Protein AF-A0A831PHI8-F1 (afdb_monomer_lite)

pLDDT: mean 76.81, std 23.66, range [29.39, 97.56]

Foldseek 3Di:
DDDDDDDDDDDDDDDDDDDPPPDPDDDDDDDDDDDDPPDPPPPPPDDDDDDDDVVVVVVVVVVVVVVVVVVLVPPDPVVVVVVVVVVVVVVVVVVVVVVVVVVVVVVVVVVVLVVVLVVLVVVLVVLVVVLVVLVVVLVVLVVVLVVLVVCLVPDPDPVVSVVSVVVSVVSVVVNVVSVVVNVVSVVVNVVSVVVNVVSD

Sequence (200 aa):
MDTTDNQSDNSLSSEQKEVQLDKISNDSSSNPSTDNSNLAKAAMARQKGATTDDKNLTEKSDLTERLKQAQLAMQGPERFALSEQRALESKIKDKENKIKQRLSEITKLKESLEINWVALDNKRTALKKILSPILKEEEEIELEEDRLEGEERITPLPEERKRIEKQRWKIQDKRRVIEQKKWSLEERMANLENLINENT

Secondary structure (DSSP, 8-state):
---------------------------------------SSSSSS--S---SHHHHHHHHHHHHHHHHHHHHHHS-HHHHHHHHHHHHHHHHHHHHHHHHHHHHHHHHHHHHHHHHHHHHHHHHHHHHHHHHHHHHHHHHHHHHHHHHHHHHHH---HHHHHHHHHHHHHHHHHHHHHHHHHHHHHHHHHHHHHHHHHT-

Structure (mmCIF, N/CA/C/O backbone):
data_AF-A0A831PHI8-F1
#
_entry.id   AF-A0A831PHI8-F1
#
loop_
_atom_site.group_PDB
_atom_site.id
_atom_site.type_symbol
_atom_site.label_atom_id
_atom_site.label_alt_id
_atom_site.label_comp_id
_atom_site.label_asym_id
_atom_site.label_entity_id
_atom_site.label_seq_id
_atom_site.pdbx_PDB_ins_code
_atom_site.Cartn_x
_atom_site.Cartn_y
_atom_site.Cartn_z
_atom_site.occupancy
_atom_site.B_iso_or_equiv
_atom_site.auth_seq_id
_atom_site.auth_comp_id
_atom_site.auth_asym_id
_atom_site.auth_atom_id
_atom_site.pdbx_PDB_model_num
ATOM 1 N N . MET A 1 1 ? -55.608 11.506 5.241 1.00 40.38 1 MET A N 1
ATOM 2 C CA . MET A 1 1 ? -55.123 11.967 3.929 1.00 40.38 1 MET A CA 1
ATOM 3 C C . MET A 1 1 ? -53.630 12.178 4.100 1.00 40.38 1 MET A C 1
ATOM 5 O O . MET A 1 1 ? -53.272 13.064 4.857 1.00 40.38 1 MET A O 1
ATOM 9 N N . ASP A 1 2 ? -52.713 11.344 3.632 1.00 45.03 2 ASP A N 1
ATOM 10 C CA . ASP A 1 2 ? -52.797 10.204 2.725 1.00 45.03 2 ASP A CA 1
ATOM 11 C C . ASP A 1 2 ? -51.756 9.145 3.105 1.00 45.03 2 ASP A C 1
ATOM 13 O O . ASP A 1 2 ? -50.703 9.434 3.671 1.00 45.03 2 ASP A O 1
ATOM 17 N N . THR A 1 3 ? -52.134 7.912 2.803 1.00 42.94 3 THR A N 1
ATOM 18 C CA . THR A 1 3 ? -51.416 6.639 2.865 1.00 42.94 3 THR A CA 1
ATOM 19 C C . THR A 1 3 ? -50.616 6.386 1.587 1.00 42.94 3 THR A C 1
ATOM 21 O O . THR A 1 3 ? -51.189 6.534 0.515 1.00 42.94 3 THR A O 1
ATOM 24 N N . THR A 1 4 ? -49.381 5.889 1.720 1.00 52.47 4 THR A N 1
ATOM 25 C CA . THR A 1 4 ? -48.778 4.760 0.964 1.00 52.47 4 THR A CA 1
ATOM 26 C C . THR A 1 4 ? -47.530 4.340 1.757 1.00 52.47 4 THR A C 1
ATOM 28 O O . THR A 1 4 ? -46.622 5.150 1.922 1.00 52.47 4 THR A O 1
ATOM 31 N N . ASP A 1 5 ? -47.521 3.232 2.499 1.00 40.88 5 ASP A N 1
ATOM 32 C CA . ASP A 1 5 ? -47.325 1.845 2.037 1.00 40.88 5 ASP A CA 1
ATOM 33 C C . ASP A 1 5 ? -46.204 1.678 1.003 1.00 40.88 5 ASP A C 1
ATOM 35 O O . ASP A 1 5 ? -46.391 1.964 -0.176 1.00 40.88 5 ASP A O 1
ATOM 39 N N . ASN A 1 6 ? -45.062 1.136 1.445 1.00 45.59 6 ASN A N 1
ATOM 40 C CA . ASN A 1 6 ? -44.601 -0.137 0.891 1.00 45.59 6 ASN A CA 1
ATOM 41 C C . ASN A 1 6 ? -43.719 -0.895 1.905 1.00 45.59 6 ASN A C 1
ATOM 43 O O . ASN A 1 6 ? -42.557 -0.567 2.144 1.00 45.59 6 ASN A O 1
ATOM 47 N N . GLN A 1 7 ? -44.346 -1.898 2.515 1.00 41.12 7 GLN A N 1
ATOM 48 C CA . GLN A 1 7 ? -43.767 -3.156 2.995 1.00 41.12 7 GLN A CA 1
ATOM 49 C C . GLN A 1 7 ? -42.979 -3.843 1.856 1.00 41.12 7 GLN A C 1
ATOM 51 O O . GLN A 1 7 ? -43.174 -3.515 0.693 1.00 41.12 7 GLN A O 1
ATOM 56 N N . SER A 1 8 ? -42.123 -4.837 2.025 1.00 39.16 8 SER A N 1
ATOM 57 C CA . SER A 1 8 ? -41.438 -5.499 3.128 1.00 39.16 8 SER A CA 1
ATOM 58 C C . SER A 1 8 ? -40.550 -6.559 2.450 1.00 39.16 8 SER A C 1
ATOM 60 O O . SER A 1 8 ? -40.736 -6.876 1.276 1.00 39.16 8 SER A O 1
ATOM 62 N N . ASP A 1 9 ? -39.642 -7.128 3.238 1.00 36.44 9 ASP A N 1
ATOM 63 C CA . ASP A 1 9 ? -39.162 -8.507 3.118 1.00 36.44 9 ASP A CA 1
ATOM 64 C C . ASP A 1 9 ? -38.217 -8.880 1.967 1.00 36.44 9 ASP A C 1
ATOM 66 O O . ASP A 1 9 ? -38.301 -8.402 0.847 1.00 36.44 9 ASP A O 1
ATOM 70 N N . ASN A 1 10 ? -37.317 -9.844 2.108 1.00 33.53 10 ASN A N 1
ATOM 71 C CA . ASN A 1 10 ? -36.643 -10.528 3.214 1.00 33.53 10 ASN A CA 1
ATOM 72 C C . ASN A 1 10 ? -35.790 -11.599 2.500 1.00 33.53 10 ASN A C 1
ATOM 74 O O . ASN A 1 10 ? -36.149 -12.051 1.412 1.00 33.53 10 ASN A O 1
ATOM 78 N N . SER A 1 11 ? -34.779 -12.111 3.193 1.00 37.94 11 SER A N 1
ATOM 79 C CA . SER A 1 11 ? -34.068 -13.374 2.927 1.00 37.94 11 SER A CA 1
ATOM 80 C C . SER A 1 11 ? -32.898 -13.264 1.940 1.00 37.94 11 SER A C 1
ATOM 82 O O . SER A 1 11 ? -33.071 -13.027 0.752 1.00 37.94 11 SER A O 1
ATOM 84 N N . LEU A 1 12 ? -31.645 -13.278 2.410 1.00 36.59 12 LEU A N 1
ATOM 85 C CA . LEU A 1 12 ? -30.894 -14.460 2.882 1.00 36.59 12 LEU A CA 1
ATOM 86 C C . LEU A 1 12 ? -30.935 -15.620 1.883 1.00 36.59 12 LEU A C 1
ATOM 88 O O . LEU A 1 12 ? -31.913 -16.352 1.832 1.00 36.59 12 LEU A O 1
ATOM 92 N N . SER A 1 13 ? -29.829 -15.829 1.174 1.00 34.47 13 SER A N 1
ATOM 93 C CA . SER A 1 13 ? -29.087 -17.098 1.180 1.00 34.47 13 SER A CA 1
ATOM 94 C C . SER A 1 13 ? -27.867 -16.919 0.274 1.00 34.47 13 SER A C 1
ATOM 96 O O . SER A 1 13 ? -28.001 -16.530 -0.880 1.00 34.47 13 SER A O 1
ATOM 98 N N . SER A 1 14 ? -26.658 -16.919 0.834 1.00 39.16 14 SER A N 1
ATOM 99 C CA . SER A 1 14 ? -25.743 -18.071 0.767 1.00 39.16 14 SER A CA 1
ATOM 100 C C . SER A 1 14 ? -25.665 -18.678 -0.625 1.00 39.16 14 SER A C 1
ATOM 102 O O . SER A 1 14 ? -26.569 -19.403 -1.009 1.00 39.16 14 SER A O 1
ATOM 104 N N . GLU A 1 15 ? -24.555 -18.426 -1.316 1.00 35.84 15 GLU A N 1
ATOM 105 C CA . GLU A 1 15 ? -23.787 -19.465 -2.008 1.00 35.84 15 GLU A CA 1
ATOM 106 C C . GLU A 1 15 ? -22.527 -18.846 -2.620 1.00 35.84 15 GLU A C 1
ATOM 108 O O . GLU A 1 15 ? -22.557 -18.067 -3.569 1.00 35.84 15 GLU A O 1
ATOM 113 N N . GLN A 1 16 ? -21.408 -19.149 -1.962 1.00 41.00 16 GLN A N 1
ATOM 114 C CA . GLN A 1 16 ? -20.192 -19.647 -2.599 1.00 41.00 16 GLN A CA 1
ATOM 115 C C . GLN A 1 16 ? -19.994 -19.205 -4.057 1.00 41.00 16 GLN A C 1
ATOM 117 O O . GLN A 1 16 ? -20.431 -19.866 -4.995 1.00 41.00 16 GLN A O 1
ATOM 122 N N . LYS A 1 17 ? -19.227 -18.133 -4.256 1.00 37.34 17 LYS A N 1
ATOM 123 C CA . LYS A 1 17 ? -18.413 -18.018 -5.466 1.00 37.34 17 LYS A CA 1
ATOM 124 C C . LYS A 1 17 ? -16.959 -18.024 -5.054 1.00 37.34 17 LYS A C 1
ATOM 126 O O . LYS A 1 17 ? -16.418 -17.037 -4.564 1.00 37.34 17 LYS A O 1
ATOM 131 N N . GLU A 1 18 ? -16.408 -19.222 -5.175 1.00 35.59 18 GLU A N 1
ATOM 132 C CA . GLU A 1 18 ? -14.999 -19.536 -5.075 1.00 35.59 18 GLU A CA 1
ATOM 133 C C . GLU A 1 18 ? -14.154 -18.505 -5.823 1.00 35.59 18 GLU A C 1
ATOM 135 O O . GLU A 1 18 ? -14.436 -18.115 -6.958 1.00 35.59 18 GLU A O 1
ATOM 140 N N . VAL A 1 19 ? -13.082 -18.100 -5.154 1.00 38.12 19 VAL A N 1
ATOM 141 C CA . VAL A 1 19 ? -11.927 -17.452 -5.755 1.00 38.12 19 VAL A CA 1
ATOM 142 C C . VAL A 1 19 ? -11.294 -18.469 -6.706 1.00 38.12 19 VAL A C 1
ATOM 144 O O . VAL A 1 19 ? -10.512 -19.318 -6.282 1.00 38.12 19 VAL A O 1
ATOM 147 N N . GLN A 1 20 ? -11.638 -18.411 -7.993 1.00 33.56 20 GLN A N 1
ATOM 148 C CA . GLN A 1 20 ? -10.836 -19.062 -9.024 1.00 33.56 20 GLN A CA 1
ATOM 149 C C . GLN A 1 20 ? -9.597 -18.203 -9.279 1.00 33.56 20 GLN A C 1
ATOM 151 O O . GLN A 1 20 ? -9.616 -17.197 -9.983 1.00 33.56 20 GLN A O 1
ATOM 156 N N . LEU A 1 21 ? -8.516 -18.608 -8.613 1.00 35.66 21 LEU A N 1
ATOM 157 C CA . LEU A 1 21 ? -7.141 -18.326 -8.999 1.00 35.66 21 LEU A CA 1
ATOM 158 C C . LEU A 1 21 ? -6.899 -18.941 -10.380 1.00 35.66 21 LEU A C 1
ATOM 160 O O . LEU A 1 21 ? -6.515 -20.109 -10.487 1.00 35.66 21 LEU A O 1
ATOM 164 N N . ASP A 1 22 ? -7.100 -18.156 -11.433 1.00 33.34 22 ASP A N 1
ATOM 165 C CA . ASP A 1 22 ? -6.625 -18.542 -12.753 1.00 33.34 22 ASP A CA 1
ATOM 166 C C . ASP A 1 22 ? -5.104 -18.396 -12.800 1.00 33.34 22 ASP A C 1
ATOM 168 O O . ASP A 1 22 ? -4.518 -17.313 -12.859 1.00 33.34 22 ASP A O 1
ATOM 172 N N . LYS A 1 23 ? -4.468 -19.566 -12.734 1.00 38.47 23 LYS A N 1
ATOM 173 C CA . LYS A 1 23 ? -3.084 -19.821 -13.106 1.00 38.47 23 LYS A CA 1
ATOM 174 C C . LYS A 1 23 ? -2.825 -19.207 -14.483 1.00 38.47 23 LYS A C 1
ATOM 176 O O . LYS A 1 23 ? -3.329 -19.711 -15.484 1.00 38.47 23 LYS A O 1
ATOM 181 N N . ILE A 1 24 ? -1.960 -18.198 -14.557 1.00 36.09 24 ILE A N 1
ATOM 182 C CA . ILE A 1 24 ? -1.286 -17.855 -15.813 1.00 36.09 24 ILE A CA 1
ATOM 183 C C . ILE A 1 24 ? -0.246 -18.956 -16.048 1.00 36.09 24 ILE A C 1
ATOM 185 O O . ILE A 1 24 ? 0.917 -18.855 -15.660 1.00 36.09 24 ILE A O 1
ATOM 189 N N . SER A 1 25 ? -0.716 -20.071 -16.605 1.00 32.22 25 SER A N 1
ATOM 190 C CA . SER A 1 25 ? 0.137 -21.083 -17.205 1.00 32.22 25 SER A CA 1
ATOM 191 C C . SER A 1 25 ? 0.578 -20.547 -18.557 1.00 32.22 25 SER A C 1
ATOM 193 O O . SER A 1 25 ? -0.252 -20.235 -19.410 1.00 32.22 25 SER A O 1
ATOM 195 N N . ASN A 1 26 ? 1.894 -20.472 -18.749 1.00 40.56 26 ASN A N 1
ATOM 196 C CA . ASN A 1 26 ? 2.481 -20.636 -20.067 1.00 40.56 26 ASN A CA 1
ATOM 197 C C . ASN A 1 26 ? 1.858 -21.885 -20.688 1.00 40.56 26 ASN A C 1
ATOM 199 O O . ASN A 1 26 ? 2.067 -22.982 -20.170 1.00 40.56 26 ASN A O 1
ATOM 203 N N . ASP A 1 27 ? 1.132 -21.725 -21.787 1.00 29.39 27 ASP A N 1
ATOM 204 C CA . ASP A 1 27 ? 1.233 -22.714 -22.837 1.00 29.39 27 ASP A CA 1
ATOM 205 C C . ASP A 1 27 ? 0.985 -22.122 -24.214 1.00 29.39 27 ASP A C 1
ATOM 207 O O . ASP A 1 27 ? 0.146 -21.250 -24.446 1.00 29.39 27 ASP A O 1
ATOM 211 N N . SER A 1 28 ? 1.802 -22.626 -25.119 1.00 39.31 28 SER A N 1
ATOM 212 C CA . SER A 1 28 ? 1.789 -22.328 -26.533 1.00 39.31 28 SER A CA 1
ATOM 213 C C . SER A 1 28 ? 0.575 -22.989 -27.183 1.00 39.31 28 SER A C 1
ATOM 215 O O . SER A 1 28 ? 0.325 -24.170 -26.976 1.00 39.31 28 SER A O 1
ATOM 217 N N . SER A 1 29 ? -0.132 -22.268 -28.048 1.00 31.72 29 SER A N 1
ATOM 218 C CA . SER A 1 29 ? -0.775 -22.828 -29.249 1.00 31.72 29 SER A CA 1
ATOM 219 C C . SER A 1 29 ? -1.085 -21.643 -30.181 1.00 31.72 29 SER A C 1
ATOM 221 O O . SER A 1 29 ? -1.647 -20.654 -29.734 1.00 31.72 29 SER A O 1
ATOM 223 N N . SER A 1 30 ? -0.623 -21.502 -31.428 1.00 35.12 30 SER A N 1
ATOM 224 C CA . SER A 1 30 ? -0.570 -22.402 -32.587 1.00 35.12 30 SER A CA 1
ATOM 225 C C . SER A 1 30 ? -1.862 -23.174 -32.828 1.00 35.12 30 SER A C 1
ATOM 227 O O . SER A 1 30 ? -2.002 -24.271 -32.296 1.00 35.12 30 SER A O 1
ATOM 229 N N . ASN A 1 31 ? -2.754 -22.626 -33.671 1.00 39.84 31 ASN A N 1
ATOM 230 C CA . ASN A 1 31 ? -3.332 -23.289 -34.860 1.00 39.84 31 ASN A CA 1
ATOM 231 C C . ASN A 1 31 ? -4.354 -22.375 -35.598 1.00 39.84 31 ASN A C 1
ATOM 233 O O . ASN A 1 31 ? -4.804 -21.415 -34.979 1.00 39.84 31 ASN A O 1
ATOM 237 N N . PRO A 1 32 ? -4.720 -22.607 -36.886 1.00 40.03 32 PRO A N 1
ATOM 238 C CA . PRO A 1 32 ? -4.872 -23.927 -37.495 1.00 40.03 32 PRO A CA 1
ATOM 239 C C . PRO A 1 32 ? -4.177 -24.159 -38.842 1.00 40.03 32 PRO A C 1
ATOM 241 O O . PRO A 1 32 ? -4.408 -23.486 -39.845 1.00 40.03 32 PRO A O 1
ATOM 244 N N . SER A 1 33 ? -3.412 -25.252 -38.842 1.00 35.25 33 SER A N 1
ATOM 245 C CA . SER A 1 33 ? -3.388 -26.268 -39.896 1.00 35.25 33 SER A CA 1
ATOM 246 C C . SER A 1 33 ? -4.704 -26.336 -40.680 1.00 35.25 33 SER A C 1
ATOM 248 O O . SER A 1 33 ? -5.721 -26.794 -40.160 1.00 35.25 33 SER A O 1
ATOM 250 N N . THR A 1 34 ? -4.648 -25.944 -41.949 1.00 39.66 34 THR A N 1
ATOM 251 C CA . THR A 1 34 ? -5.572 -26.419 -42.980 1.00 39.66 34 THR A CA 1
ATOM 252 C C . THR A 1 34 ? -4.873 -27.492 -43.801 1.00 39.66 34 THR A C 1
ATOM 254 O O . THR A 1 34 ? -3.695 -27.381 -44.142 1.00 39.66 34 THR A O 1
ATOM 257 N N . ASP A 1 35 ? -5.638 -28.547 -44.039 1.00 39.38 35 ASP A N 1
ATOM 258 C CA . ASP A 1 35 ? -5.319 -29.788 -44.721 1.00 39.38 35 ASP A CA 1
ATOM 259 C C . ASP A 1 35 ? -4.355 -29.676 -45.903 1.00 39.38 35 ASP A C 1
ATOM 261 O O . ASP A 1 35 ? -4.585 -28.946 -46.862 1.00 39.38 35 ASP A O 1
ATOM 265 N N . ASN A 1 36 ? -3.341 -30.540 -45.899 1.00 39.50 36 ASN A N 1
ATOM 266 C CA . ASN A 1 36 ? -2.713 -31.005 -47.131 1.00 39.50 36 ASN A CA 1
ATOM 267 C C . ASN A 1 36 ? -2.455 -32.514 -47.061 1.00 39.50 36 ASN A C 1
ATOM 269 O O . ASN A 1 36 ? -1.342 -33.013 -47.203 1.00 39.50 36 ASN A O 1
ATOM 273 N N . SER A 1 37 ? -3.539 -33.263 -46.878 1.00 47.81 37 SER A N 1
ATOM 274 C CA . SER A 1 37 ? -3.615 -34.708 -47.101 1.00 47.81 37 SER A CA 1
ATOM 275 C C . SER A 1 37 ? -3.921 -35.040 -48.569 1.00 47.81 37 SER A C 1
ATOM 277 O O . SER A 1 37 ? -4.697 -35.939 -48.863 1.00 47.81 37 SER A O 1
ATOM 279 N N . ASN A 1 38 ? -3.295 -34.336 -49.518 1.00 50.66 38 ASN A N 1
ATOM 280 C CA . ASN A 1 38 ? -3.372 -34.659 -50.946 1.00 50.66 38 ASN A CA 1
ATOM 281 C C . ASN A 1 38 ? -2.076 -34.293 -51.679 1.00 50.66 38 ASN A C 1
ATOM 283 O O . ASN A 1 38 ? -2.076 -33.482 -52.595 1.00 50.66 38 ASN A O 1
ATOM 287 N N . LEU A 1 39 ? -0.949 -34.909 -51.309 1.00 40.75 39 LEU A N 1
ATOM 288 C CA . LEU A 1 39 ? 0.225 -34.928 -52.196 1.00 40.75 39 LEU A CA 1
ATOM 289 C C . LEU A 1 39 ? 1.093 -36.193 -52.074 1.00 40.75 39 LEU A C 1
ATOM 291 O O . LEU A 1 39 ? 2.256 -36.191 -52.455 1.00 40.75 39 LEU A O 1
ATOM 295 N N . ALA A 1 40 ? 0.529 -37.307 -51.596 1.00 40.16 40 ALA A N 1
ATOM 296 C CA . ALA A 1 40 ? 1.217 -38.606 -51.565 1.00 40.16 40 ALA A CA 1
ATOM 297 C C . ALA A 1 40 ? 0.858 -39.522 -52.755 1.00 40.16 40 ALA A C 1
ATOM 299 O O . ALA A 1 40 ? 1.260 -40.681 -52.794 1.00 40.16 40 ALA A O 1
ATOM 300 N N . LYS A 1 41 ? 0.125 -39.014 -53.759 1.00 46.66 41 LYS A N 1
ATOM 301 C CA . LYS A 1 41 ? -0.294 -39.784 -54.948 1.00 46.66 41 LYS A CA 1
ATOM 302 C C . LYS A 1 41 ? 0.124 -39.158 -56.285 1.00 46.66 41 LYS A C 1
ATOM 304 O O . LYS A 1 41 ? -0.520 -39.382 -57.301 1.00 46.66 41 LYS A O 1
ATOM 309 N N . ALA A 1 42 ? 1.223 -38.400 -56.282 1.00 39.97 42 ALA A N 1
ATOM 310 C CA . ALA A 1 42 ? 1.863 -37.865 -57.493 1.00 39.97 42 ALA A CA 1
ATOM 311 C C . ALA A 1 42 ? 3.396 -38.077 -57.530 1.00 39.97 42 ALA A C 1
ATOM 313 O O . ALA A 1 42 ? 4.074 -37.545 -58.403 1.00 39.97 42 ALA A O 1
ATOM 314 N N . ALA A 1 43 ? 3.956 -38.873 -56.610 1.00 41.00 43 ALA A N 1
ATOM 315 C CA . ALA A 1 43 ? 5.404 -39.097 -56.481 1.00 41.00 43 ALA A CA 1
ATOM 316 C C . ALA A 1 43 ? 5.925 -40.370 -57.188 1.00 41.00 43 ALA A C 1
ATOM 318 O O . ALA A 1 43 ? 7.064 -40.774 -56.979 1.00 41.00 43 ALA A O 1
ATOM 319 N N . MET A 1 44 ? 5.127 -40.988 -58.065 1.00 44.44 44 MET A N 1
ATOM 320 C CA . MET A 1 44 ? 5.566 -42.073 -58.959 1.00 44.44 44 MET A CA 1
ATOM 321 C C . MET A 1 44 ? 5.199 -41.776 -60.418 1.00 44.44 44 MET A C 1
ATOM 323 O O . MET A 1 44 ? 4.617 -42.602 -61.105 1.00 44.44 44 MET A O 1
ATOM 327 N N . ALA A 1 45 ? 5.506 -40.568 -60.895 1.00 47.66 45 ALA A N 1
ATOM 328 C CA . ALA A 1 45 ? 5.538 -40.249 -62.326 1.00 47.66 45 ALA A CA 1
ATOM 329 C C . ALA A 1 45 ? 6.238 -38.901 -62.561 1.00 47.66 45 ALA A C 1
ATOM 331 O O . ALA A 1 45 ? 5.589 -37.941 -62.956 1.00 47.66 45 ALA A O 1
ATOM 332 N N . ARG A 1 46 ? 7.544 -38.797 -62.269 1.00 44.09 46 ARG A N 1
ATOM 333 C CA . ARG A 1 46 ? 8.426 -37.719 -62.777 1.00 44.09 46 ARG A CA 1
ATOM 334 C C . ARG A 1 46 ? 9.894 -37.970 -62.415 1.00 44.09 46 ARG A C 1
ATOM 336 O O . ARG A 1 46 ? 10.562 -37.171 -61.775 1.00 44.09 46 ARG A O 1
ATOM 343 N N . GLN A 1 47 ? 10.421 -39.103 -62.871 1.00 52.25 47 GLN A N 1
ATOM 344 C CA . GLN A 1 47 ? 11.811 -39.123 -63.322 1.00 52.25 47 GLN A CA 1
ATOM 345 C C . GLN A 1 47 ? 11.815 -38.629 -64.772 1.00 52.25 47 GLN A C 1
ATOM 347 O O . GLN A 1 47 ? 11.029 -39.124 -65.577 1.00 52.25 47 GLN A O 1
ATOM 352 N N . LYS A 1 48 ? 12.740 -37.706 -65.072 1.00 48.38 48 LYS A N 1
ATOM 353 C CA . LYS A 1 48 ? 13.010 -37.007 -66.349 1.00 48.38 48 LYS A CA 1
ATOM 354 C C . LYS A 1 48 ? 12.301 -35.655 -66.497 1.00 48.38 48 LYS A C 1
ATOM 356 O O . LYS A 1 48 ? 11.107 -35.582 -66.756 1.00 48.38 48 LYS A O 1
ATOM 361 N N . GLY A 1 49 ? 13.093 -34.589 -66.353 1.00 40.28 49 GLY A N 1
ATOM 362 C CA . GLY A 1 49 ? 12.680 -33.204 -66.597 1.00 40.28 49 GLY A CA 1
ATOM 363 C C . GLY A 1 49 ? 13.303 -32.168 -65.658 1.00 40.28 49 GLY A C 1
ATOM 364 O O . GLY A 1 49 ? 12.660 -31.171 -65.362 1.00 40.28 49 GLY A O 1
ATOM 365 N N . ALA A 1 50 ? 14.509 -32.406 -65.138 1.00 52.69 50 ALA A N 1
ATOM 366 C CA . ALA A 1 50 ? 15.299 -31.340 -64.535 1.00 52.69 50 ALA A CA 1
ATOM 367 C C . ALA A 1 50 ? 16.028 -30.568 -65.645 1.00 52.69 50 ALA A C 1
ATOM 369 O O . ALA A 1 50 ? 16.404 -31.162 -66.651 1.00 52.69 50 ALA A O 1
ATOM 370 N N . THR A 1 51 ? 16.306 -29.293 -65.363 1.00 52.28 51 THR A N 1
ATOM 371 C CA . THR A 1 51 ? 17.285 -28.409 -66.019 1.00 52.28 51 THR A CA 1
ATOM 372 C C . THR A 1 51 ? 16.818 -27.637 -67.256 1.00 52.28 51 THR A C 1
ATOM 374 O O . THR A 1 51 ? 17.060 -28.095 -68.360 1.00 52.28 51 THR A O 1
ATOM 377 N N . THR A 1 52 ? 16.298 -26.418 -67.067 1.00 51.44 52 THR A N 1
ATOM 378 C CA . THR A 1 52 ? 16.664 -25.242 -67.900 1.00 51.44 52 THR A CA 1
ATOM 379 C C . THR A 1 52 ? 16.274 -23.908 -67.250 1.00 51.44 52 THR A C 1
ATOM 381 O O . THR A 1 52 ? 17.052 -22.964 -67.345 1.00 51.44 52 THR A O 1
ATOM 384 N N . ASP A 1 53 ? 15.154 -23.822 -66.524 1.00 51.75 53 ASP A N 1
ATOM 385 C CA . ASP A 1 53 ? 14.610 -22.503 -66.137 1.00 51.75 53 ASP A CA 1
ATOM 386 C C . ASP A 1 53 ? 15.136 -21.949 -64.795 1.00 51.75 53 ASP A C 1
ATOM 388 O O . ASP A 1 53 ? 15.451 -20.763 -64.713 1.00 51.75 53 ASP A O 1
ATOM 392 N N . ASP A 1 54 ? 15.383 -22.792 -63.784 1.00 50.72 54 ASP A N 1
ATOM 393 C CA . ASP A 1 54 ? 16.011 -22.367 -62.511 1.00 50.72 54 ASP A CA 1
ATOM 394 C C . ASP A 1 54 ? 17.489 -21.958 -62.664 1.00 50.72 54 ASP A C 1
ATOM 396 O O . ASP A 1 54 ? 18.003 -21.107 -61.933 1.00 50.72 54 ASP A O 1
ATOM 400 N N . LYS A 1 55 ? 18.186 -22.534 -63.654 1.00 52.19 55 LYS A N 1
ATOM 401 C CA . LYS A 1 55 ? 19.581 -22.182 -63.979 1.00 52.19 55 LYS A CA 1
ATOM 402 C C . LYS A 1 55 ? 19.687 -20.794 -64.619 1.00 52.19 55 LYS A C 1
ATOM 404 O O . LYS A 1 55 ? 20.666 -20.091 -64.419 1.00 52.19 55 LYS A O 1
ATOM 409 N N . ASN A 1 56 ? 18.653 -20.369 -65.344 1.00 53.06 56 ASN A N 1
ATOM 410 C CA . ASN A 1 56 ? 18.640 -19.097 -66.068 1.00 53.06 56 ASN A CA 1
ATOM 411 C C . ASN A 1 56 ? 18.411 -17.895 -65.127 1.00 53.06 56 ASN A C 1
ATOM 413 O O . ASN A 1 56 ? 18.982 -16.826 -65.330 1.00 53.06 56 ASN A O 1
ATOM 417 N N . LEU A 1 57 ? 17.611 -18.067 -64.067 1.00 53.69 57 LEU A N 1
ATOM 418 C CA . LEU A 1 57 ? 17.410 -17.047 -63.026 1.00 53.69 57 LEU A CA 1
ATOM 419 C C . LEU A 1 57 ? 18.648 -16.862 -62.137 1.00 53.69 57 LEU A C 1
ATOM 421 O O . LEU A 1 57 ? 19.002 -15.727 -61.822 1.00 53.69 57 LEU A O 1
ATOM 425 N N . THR A 1 58 ? 19.325 -17.956 -61.789 1.00 59.78 58 THR A N 1
ATOM 426 C CA . THR A 1 58 ? 20.546 -17.941 -60.967 1.00 59.78 58 THR A CA 1
ATOM 427 C C . THR A 1 58 ? 21.766 -17.413 -61.727 1.00 59.78 58 THR A C 1
ATOM 429 O O . THR A 1 58 ? 22.527 -16.616 -61.183 1.00 59.78 58 THR A O 1
ATOM 432 N N . GLU A 1 59 ? 21.925 -17.756 -63.008 1.00 61.19 59 GLU A N 1
ATOM 433 C CA . GLU A 1 59 ? 22.983 -17.181 -63.850 1.00 61.19 59 GLU A CA 1
ATOM 434 C C . GLU A 1 59 ? 22.772 -15.682 -64.095 1.00 61.19 59 GLU A C 1
ATOM 436 O O . GLU A 1 59 ? 23.735 -14.920 -64.065 1.00 61.19 59 GLU A O 1
ATOM 441 N N . LYS A 1 60 ? 21.524 -15.223 -64.273 1.00 62.81 60 LYS A N 1
ATOM 442 C CA . LYS A 1 60 ? 21.218 -13.790 -64.411 1.00 62.81 60 LYS A CA 1
ATOM 443 C C . LYS A 1 60 ? 21.502 -13.007 -63.132 1.00 62.81 60 LYS A C 1
ATOM 445 O O . LYS A 1 60 ? 22.074 -11.923 -63.230 1.00 62.81 60 LYS A O 1
ATOM 450 N N . SER A 1 61 ? 21.149 -13.530 -61.954 1.00 68.69 61 SER A N 1
ATOM 451 C CA . SER A 1 61 ? 21.475 -12.864 -60.686 1.00 68.69 61 SER A CA 1
ATOM 452 C C . SER A 1 61 ? 22.988 -12.776 -60.463 1.00 68.69 61 SER A C 1
ATOM 454 O O . SER A 1 61 ? 23.490 -11.706 -60.118 1.00 68.69 61 SER A O 1
ATOM 456 N N . ASP A 1 62 ? 23.727 -13.845 -60.769 1.00 75.31 62 ASP A N 1
ATOM 457 C CA . ASP A 1 62 ? 25.189 -13.895 -60.633 1.00 75.31 62 ASP A CA 1
ATOM 458 C C . ASP A 1 62 ? 25.885 -12.938 -61.630 1.00 75.31 62 ASP A C 1
ATOM 460 O O . ASP A 1 62 ? 26.804 -12.194 -61.280 1.00 75.31 62 ASP A O 1
ATOM 464 N N . LEU A 1 63 ? 25.380 -12.831 -62.867 1.00 76.38 63 LEU A N 1
ATOM 465 C CA . LEU A 1 63 ? 25.873 -11.857 -63.852 1.00 76.38 63 LEU A CA 1
ATOM 466 C C . LEU A 1 63 ? 25.604 -10.408 -63.424 1.00 76.38 63 LEU A C 1
ATOM 468 O O . LEU A 1 63 ? 26.454 -9.536 -63.625 1.00 76.38 63 LEU A O 1
ATOM 472 N N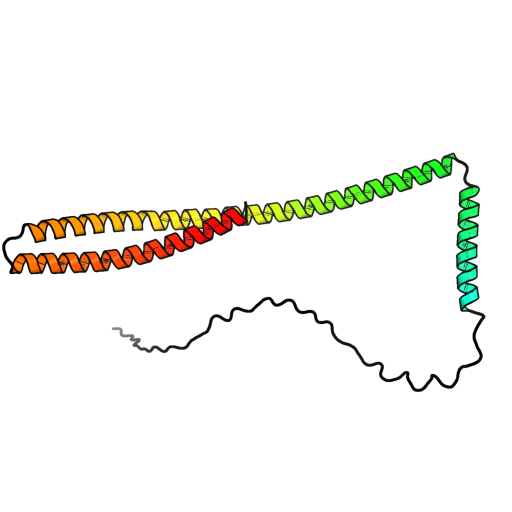 . THR A 1 64 ? 24.446 -10.139 -62.810 1.00 79.12 64 THR A N 1
ATOM 473 C CA . THR A 1 64 ? 24.132 -8.803 -62.284 1.00 79.12 64 THR A CA 1
ATOM 474 C C . THR A 1 64 ? 25.002 -8.424 -61.091 1.00 79.12 64 THR A C 1
ATOM 476 O O . THR A 1 64 ? 25.431 -7.274 -61.009 1.00 79.12 64 THR A O 1
ATOM 479 N N . GLU A 1 65 ? 25.334 -9.366 -60.205 1.00 78.81 65 GLU A N 1
ATOM 480 C CA . GLU A 1 65 ? 26.282 -9.132 -59.110 1.00 78.81 65 GLU A CA 1
ATOM 481 C C . GLU A 1 65 ? 27.697 -8.865 -59.628 1.00 78.81 65 GLU A C 1
ATOM 483 O O . GLU A 1 65 ? 28.326 -7.899 -59.193 1.00 78.81 65 GLU A O 1
ATOM 488 N N . ARG A 1 66 ? 28.168 -9.633 -60.620 1.00 78.94 66 ARG A N 1
ATOM 489 C CA . ARG A 1 66 ? 29.484 -9.427 -61.251 1.00 78.94 66 ARG A CA 1
ATOM 490 C C . ARG A 1 66 ? 29.592 -8.083 -61.972 1.00 78.94 66 ARG A C 1
ATOM 492 O O . ARG A 1 66 ? 30.601 -7.398 -61.825 1.00 78.94 66 ARG A O 1
ATOM 499 N N . LEU A 1 67 ? 28.553 -7.664 -62.700 1.00 79.06 67 LEU A N 1
ATOM 500 C CA . LEU A 1 67 ? 28.498 -6.334 -63.325 1.00 79.06 67 LEU A CA 1
ATOM 501 C C . LEU A 1 67 ? 28.532 -5.215 -62.278 1.00 79.06 67 LEU A C 1
ATOM 503 O O . LEU A 1 67 ? 29.248 -4.230 -62.450 1.00 79.06 67 LEU A O 1
ATOM 507 N N . LYS A 1 68 ? 27.810 -5.383 -61.165 1.00 78.75 68 LYS A N 1
ATOM 508 C CA . LYS A 1 68 ? 27.775 -4.412 -60.065 1.00 78.75 68 LYS A CA 1
ATOM 509 C C . LYS A 1 68 ? 29.128 -4.311 -59.356 1.00 78.75 68 LYS A C 1
ATOM 511 O O . LYS A 1 68 ? 29.566 -3.205 -59.055 1.00 78.75 68 LYS A O 1
ATOM 516 N N . GLN A 1 69 ? 29.813 -5.437 -59.148 1.00 77.12 69 GLN A N 1
ATOM 517 C CA . GLN A 1 69 ? 31.170 -5.488 -58.595 1.00 77.12 69 GLN A CA 1
ATOM 518 C C . GLN A 1 69 ? 32.204 -4.852 -59.537 1.00 77.12 69 GLN A C 1
ATOM 520 O O . GLN A 1 69 ? 33.016 -4.047 -59.087 1.00 77.12 69 GLN A O 1
ATOM 525 N N . ALA A 1 70 ? 32.142 -5.136 -60.843 1.00 77.25 70 ALA A N 1
ATOM 526 C CA . ALA A 1 70 ? 33.020 -4.520 -61.840 1.00 77.25 70 ALA A CA 1
ATOM 527 C C . ALA A 1 70 ? 32.809 -2.998 -61.935 1.00 77.25 70 ALA A C 1
ATOM 529 O O . ALA A 1 70 ? 33.769 -2.232 -61.988 1.00 77.25 70 ALA A O 1
ATOM 530 N N . GLN A 1 71 ? 31.555 -2.540 -61.876 1.00 74.25 71 GLN A N 1
ATOM 531 C CA . GLN A 1 71 ? 31.212 -1.117 -61.878 1.00 74.25 71 GLN A CA 1
ATOM 532 C C . GLN A 1 71 ? 31.658 -0.403 -60.590 1.00 74.25 71 GLN A C 1
ATOM 534 O O . GLN A 1 71 ? 32.044 0.765 -60.638 1.00 74.25 71 GLN A O 1
ATOM 539 N N . LEU A 1 72 ? 31.649 -1.105 -59.452 1.00 69.50 72 LEU A N 1
ATOM 540 C CA . LEU A 1 72 ? 32.184 -0.612 -58.182 1.00 69.50 72 LEU A CA 1
ATOM 541 C C . LEU A 1 72 ? 33.718 -0.502 -58.221 1.00 69.50 72 LEU A C 1
ATOM 543 O O . LEU A 1 72 ? 34.262 0.484 -57.739 1.00 69.50 72 LEU A O 1
ATOM 547 N N . ALA A 1 73 ? 34.401 -1.464 -58.851 1.00 70.31 73 ALA A N 1
ATOM 548 C CA . ALA A 1 73 ? 35.854 -1.452 -59.041 1.00 70.31 73 ALA A CA 1
ATOM 549 C C . ALA A 1 73 ? 36.334 -0.369 -60.033 1.00 70.31 73 ALA A C 1
ATOM 551 O O . ALA A 1 73 ? 37.475 0.076 -59.951 1.00 70.31 73 ALA A O 1
ATOM 552 N N . MET A 1 74 ? 35.468 0.077 -60.954 1.00 72.44 74 MET A N 1
ATOM 553 C CA . MET A 1 74 ? 35.742 1.187 -61.881 1.00 72.44 74 MET A CA 1
ATOM 554 C C . MET A 1 74 ? 35.501 2.579 -61.277 1.00 72.44 74 MET A C 1
ATOM 556 O O . MET A 1 74 ? 35.991 3.573 -61.816 1.00 72.44 74 MET A O 1
ATOM 560 N N . GLN A 1 75 ? 34.737 2.688 -60.186 1.00 68.44 75 GLN A N 1
ATOM 561 C CA . GLN A 1 75 ? 34.593 3.949 -59.464 1.00 68.44 75 GLN A CA 1
ATOM 562 C C . GLN A 1 75 ? 35.891 4.221 -58.698 1.00 68.44 75 GLN A C 1
ATOM 564 O O . GLN A 1 75 ? 36.239 3.492 -57.778 1.00 68.44 75 GLN A O 1
ATOM 569 N N . GLY A 1 76 ? 36.623 5.265 -59.093 1.00 79.19 76 GLY A N 1
ATOM 570 C CA . GLY A 1 76 ? 37.891 5.634 -58.461 1.00 79.19 76 GLY A CA 1
ATOM 571 C C . GLY A 1 76 ? 37.803 5.841 -56.934 1.00 79.19 76 GLY A C 1
ATOM 572 O O . GLY A 1 76 ? 36.708 5.975 -56.377 1.00 79.19 76 GLY A O 1
ATOM 573 N N . PRO A 1 77 ? 38.956 5.924 -56.245 1.00 77.25 77 PRO A N 1
ATOM 574 C CA . PRO A 1 77 ? 39.054 5.886 -54.780 1.00 77.25 77 PRO A CA 1
ATOM 575 C C . PRO A 1 77 ? 38.191 6.932 -54.050 1.00 77.25 77 PRO A C 1
ATOM 577 O O . PRO A 1 77 ? 37.641 6.641 -52.989 1.00 77.25 77 PRO A O 1
ATOM 580 N N . GLU A 1 78 ? 37.986 8.118 -54.631 1.00 77.62 78 GLU A N 1
ATOM 581 C CA . GLU A 1 78 ? 37.136 9.174 -54.055 1.00 77.62 78 GLU A CA 1
ATOM 582 C C . GLU A 1 78 ? 35.652 8.782 -53.963 1.00 77.62 78 GLU A C 1
ATOM 584 O O . GLU A 1 78 ? 34.971 9.101 -52.987 1.00 77.62 78 GLU A O 1
ATOM 589 N N . ARG A 1 79 ? 35.127 8.067 -54.967 1.00 77.38 79 ARG A N 1
ATOM 590 C CA . ARG A 1 79 ? 33.724 7.619 -54.988 1.00 77.38 79 ARG A CA 1
ATOM 591 C C . ARG A 1 79 ? 33.491 6.482 -53.995 1.00 77.38 79 ARG A C 1
ATOM 593 O O . ARG A 1 79 ? 32.442 6.463 -53.351 1.00 77.38 79 ARG A O 1
ATOM 600 N N . PHE A 1 80 ? 34.471 5.591 -53.835 1.00 80.12 80 PHE A N 1
ATOM 601 C CA . PHE A 1 80 ? 34.444 4.536 -52.822 1.00 80.12 80 PHE A CA 1
ATOM 602 C C . PHE A 1 80 ? 34.438 5.125 -51.405 1.00 80.12 80 PHE A C 1
ATOM 604 O O . PHE A 1 80 ? 33.537 4.811 -50.629 1.00 80.12 80 PHE A O 1
ATOM 611 N N . ALA A 1 81 ? 35.348 6.060 -51.105 1.00 81.56 81 ALA A N 1
ATOM 612 C CA . ALA A 1 81 ? 35.394 6.747 -49.812 1.00 81.56 81 ALA A CA 1
ATOM 613 C C . ALA A 1 81 ? 34.088 7.506 -49.502 1.00 81.56 81 ALA A C 1
ATOM 615 O O . ALA A 1 81 ? 33.567 7.421 -48.393 1.00 81.56 81 ALA A O 1
ATOM 616 N N . LEU A 1 82 ? 33.500 8.189 -50.492 1.00 85.44 82 LEU A N 1
ATOM 617 C CA . LEU A 1 82 ? 32.210 8.871 -50.333 1.00 85.44 82 LEU A CA 1
ATOM 618 C C . LEU A 1 82 ? 31.049 7.890 -50.085 1.00 85.44 82 LEU A C 1
ATOM 620 O O . LEU A 1 82 ? 30.144 8.178 -49.301 1.00 85.44 82 LEU A O 1
ATOM 624 N N . SER A 1 83 ? 31.045 6.734 -50.754 1.00 82.31 83 SER A N 1
ATOM 625 C CA . SER A 1 83 ? 30.042 5.687 -50.527 1.00 82.31 83 SER A CA 1
ATOM 626 C C . SER A 1 83 ? 30.187 5.056 -49.143 1.00 82.31 83 SER A C 1
ATOM 628 O O . SER A 1 83 ? 29.184 4.797 -48.479 1.00 82.31 83 SER A O 1
ATOM 630 N N . GLU A 1 84 ? 31.420 4.824 -48.698 1.00 86.44 84 GLU A N 1
ATOM 631 C CA . GLU A 1 84 ? 31.719 4.325 -47.358 1.00 86.44 84 GLU A CA 1
ATOM 632 C C . GLU A 1 84 ? 31.264 5.323 -46.286 1.00 86.44 84 GLU A C 1
ATOM 634 O O . GLU A 1 84 ? 30.546 4.937 -45.363 1.00 86.44 84 GLU A O 1
ATOM 639 N N . GLN A 1 85 ? 31.565 6.614 -46.459 1.00 88.62 85 GLN A N 1
ATOM 640 C CA . GLN A 1 85 ? 31.082 7.682 -45.579 1.00 88.62 85 GLN A CA 1
ATOM 641 C C . GLN A 1 85 ? 29.554 7.709 -45.504 1.00 88.62 85 GLN A C 1
ATOM 643 O O . GLN A 1 85 ? 29.002 7.666 -44.409 1.00 88.62 85 GLN A O 1
ATOM 648 N N . ARG A 1 86 ? 28.850 7.668 -46.642 1.00 89.75 86 ARG A N 1
ATOM 649 C CA . ARG A 1 86 ? 27.376 7.612 -46.658 1.00 89.75 86 ARG A CA 1
ATOM 650 C C . ARG A 1 86 ? 26.823 6.364 -45.976 1.00 89.75 86 ARG A C 1
ATOM 652 O O . ARG A 1 86 ? 25.800 6.434 -45.297 1.00 89.75 86 ARG A O 1
ATOM 659 N N . ALA A 1 87 ? 27.476 5.215 -46.143 1.00 88.69 87 ALA A N 1
ATOM 660 C CA . ALA A 1 87 ? 27.075 3.988 -45.465 1.00 88.69 87 ALA A CA 1
ATOM 661 C C . ALA A 1 87 ? 27.266 4.100 -43.942 1.00 88.69 87 ALA A C 1
ATOM 663 O O . ALA A 1 87 ? 26.424 3.618 -43.182 1.00 88.69 87 ALA A O 1
ATOM 664 N N . LEU A 1 88 ? 28.339 4.752 -43.485 1.00 93.00 88 LEU A N 1
ATOM 665 C CA . LEU A 1 88 ? 28.565 5.049 -42.070 1.00 93.00 88 LEU A CA 1
ATOM 666 C C . LEU A 1 88 ? 27.541 6.054 -41.532 1.00 93.00 88 LEU A C 1
ATOM 668 O O . LEU A 1 88 ? 26.946 5.793 -40.489 1.00 93.00 88 LEU A O 1
ATOM 672 N N . GLU A 1 89 ? 27.267 7.137 -42.255 1.00 93.31 89 GLU A N 1
ATOM 673 C CA . GLU A 1 89 ? 26.240 8.126 -41.906 1.00 93.31 89 GLU A CA 1
ATOM 674 C C . GLU A 1 89 ? 24.852 7.488 -41.799 1.00 93.31 89 GLU A C 1
ATOM 676 O O . GLU A 1 89 ? 24.140 7.724 -40.825 1.00 93.31 89 GLU A O 1
ATOM 681 N N . SER A 1 90 ? 24.483 6.612 -42.740 1.00 93.06 90 SER A N 1
ATOM 682 C CA . SER A 1 90 ? 23.224 5.863 -42.668 1.00 93.06 90 SER A CA 1
ATOM 683 C C . SER A 1 90 ? 23.175 4.974 -41.426 1.00 93.06 90 SER A C 1
ATOM 685 O O . SER A 1 90 ? 22.188 4.995 -40.696 1.00 93.06 90 SER A O 1
ATOM 687 N N . LYS A 1 91 ? 24.257 4.239 -41.128 1.00 95.44 91 LYS A N 1
ATOM 688 C CA . LYS A 1 91 ? 24.344 3.404 -39.917 1.00 95.44 91 LYS A CA 1
ATOM 689 C C . LYS A 1 91 ? 24.245 4.235 -38.636 1.00 95.44 91 LYS A C 1
ATOM 691 O O . LYS A 1 91 ? 23.657 3.771 -37.660 1.00 95.44 91 LYS A O 1
ATOM 696 N N . ILE A 1 92 ? 24.837 5.429 -38.609 1.00 95.00 92 ILE A N 1
ATOM 697 C CA . ILE A 1 92 ? 24.737 6.362 -37.480 1.00 95.00 92 ILE A CA 1
ATOM 698 C C . ILE A 1 92 ? 23.292 6.831 -37.336 1.00 95.00 92 ILE A C 1
ATOM 700 O O . ILE A 1 92 ? 22.725 6.692 -36.256 1.00 95.00 92 ILE A O 1
ATOM 704 N N . LYS A 1 93 ? 22.658 7.269 -38.425 1.00 96.12 93 LYS A N 1
ATOM 705 C CA . LYS A 1 93 ? 21.258 7.705 -38.435 1.00 96.12 93 LYS A CA 1
ATOM 706 C C . LYS A 1 93 ? 20.299 6.606 -37.970 1.00 96.12 93 LYS A C 1
ATOM 708 O O . LYS A 1 93 ? 19.378 6.871 -37.200 1.00 96.12 93 LYS A O 1
ATOM 713 N N . ASP A 1 94 ? 20.536 5.356 -38.360 1.00 95.94 94 ASP A N 1
ATOM 714 C CA . ASP A 1 94 ? 19.747 4.214 -37.888 1.00 95.94 94 ASP A CA 1
ATOM 715 C C . ASP A 1 94 ? 19.918 3.983 -36.382 1.00 95.94 94 ASP A C 1
ATOM 717 O O . ASP A 1 94 ? 18.946 3.701 -35.676 1.00 95.94 94 ASP A O 1
ATOM 721 N N . LYS A 1 95 ? 21.145 4.124 -35.860 1.00 96.06 95 LYS A N 1
ATOM 722 C CA . LYS A 1 95 ? 21.411 4.063 -34.414 1.00 96.06 95 LYS A CA 1
ATOM 723 C C . LYS A 1 95 ? 20.737 5.218 -33.675 1.00 96.06 95 LYS A C 1
ATOM 725 O O . LYS A 1 95 ? 20.115 4.977 -32.645 1.00 96.06 95 LYS A O 1
ATOM 730 N N . GLU A 1 96 ? 20.803 6.437 -34.203 1.00 95.88 96 GLU A N 1
ATOM 731 C CA . GLU A 1 96 ? 20.115 7.603 -33.641 1.00 95.88 96 GLU A CA 1
ATOM 732 C C . GLU A 1 96 ? 18.602 7.390 -33.586 1.00 95.88 96 GLU A C 1
ATOM 734 O O . GLU A 1 96 ? 17.977 7.665 -32.564 1.00 95.88 96 GLU A O 1
ATOM 739 N N . ASN A 1 97 ? 18.007 6.850 -34.652 1.00 96.19 97 ASN A N 1
ATOM 740 C CA . ASN A 1 97 ? 16.580 6.546 -34.691 1.00 96.19 97 ASN A CA 1
ATOM 741 C C . ASN A 1 97 ? 16.199 5.487 -33.650 1.00 96.19 97 ASN A C 1
ATOM 743 O O . ASN A 1 97 ? 15.216 5.669 -32.934 1.00 96.19 97 ASN A O 1
ATOM 747 N N . LYS A 1 98 ? 17.003 4.427 -33.497 1.00 97.00 98 LYS A N 1
ATOM 748 C CA . LYS A 1 98 ? 16.799 3.414 -32.446 1.00 97.00 98 LYS A CA 1
ATOM 749 C C . LYS A 1 98 ? 16.902 4.011 -31.043 1.00 97.00 98 LYS A C 1
ATOM 751 O O . LYS A 1 98 ? 16.113 3.658 -30.172 1.00 97.00 98 LYS A O 1
ATOM 756 N N . ILE A 1 99 ? 17.849 4.921 -30.816 1.00 96.75 99 ILE A N 1
ATOM 757 C CA . ILE A 1 99 ? 17.984 5.626 -29.535 1.00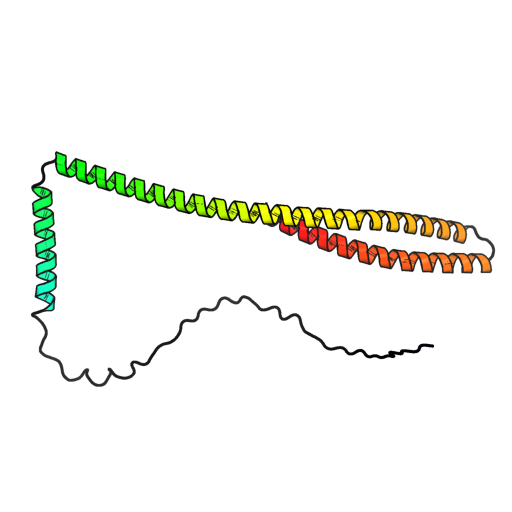 96.75 99 ILE A CA 1
ATOM 758 C C . ILE A 1 99 ? 16.754 6.499 -29.279 1.00 96.75 99 ILE A C 1
ATOM 760 O O . ILE A 1 99 ? 16.190 6.433 -28.194 1.00 96.75 99 ILE A O 1
ATOM 764 N N . LYS A 1 100 ? 16.286 7.264 -30.272 1.00 96.44 100 LYS A N 1
ATOM 765 C CA . LYS A 1 100 ? 15.075 8.093 -30.151 1.00 96.44 100 LYS A CA 1
ATOM 766 C C . LYS A 1 100 ? 13.827 7.261 -29.852 1.00 96.44 100 LYS A C 1
ATOM 768 O O . LYS A 1 100 ? 13.029 7.658 -29.009 1.00 96.44 100 LYS A O 1
ATOM 773 N N . GLN A 1 101 ? 13.682 6.100 -30.493 1.00 96.69 101 GLN A N 1
ATOM 774 C CA . GLN A 1 101 ? 12.594 5.160 -30.206 1.00 96.69 101 GLN A CA 1
ATOM 775 C C . GLN A 1 101 ? 12.647 4.686 -28.751 1.00 96.69 101 GLN A C 1
ATOM 777 O O . GLN A 1 101 ? 11.680 4.884 -28.018 1.00 96.69 101 GLN A O 1
ATOM 782 N N . ARG A 1 102 ? 13.805 4.188 -28.299 1.00 96.81 102 ARG A N 1
ATOM 783 C CA . ARG A 1 102 ? 14.003 3.769 -26.903 1.00 96.81 102 ARG A CA 1
ATOM 784 C C . ARG A 1 102 ? 13.755 4.898 -25.909 1.00 96.81 102 ARG A C 1
ATOM 786 O O . ARG A 1 102 ? 13.136 4.671 -24.881 1.00 96.81 102 ARG A O 1
ATOM 793 N N . LEU A 1 103 ? 14.199 6.118 -26.214 1.00 96.38 103 LEU A N 1
ATOM 794 C CA . LEU A 1 103 ? 13.930 7.285 -25.374 1.00 96.38 103 LEU A CA 1
ATOM 795 C C . LEU A 1 103 ? 12.427 7.537 -25.250 1.00 96.38 103 LEU A C 1
ATOM 797 O O . LEU A 1 103 ? 11.944 7.727 -24.142 1.00 96.38 103 LEU A O 1
ATOM 801 N N . SER A 1 104 ? 11.678 7.468 -26.353 1.00 95.94 104 SER A N 1
ATOM 802 C CA . SER A 1 104 ? 10.223 7.647 -26.312 1.00 95.94 104 SER A CA 1
ATOM 803 C C . SER A 1 104 ? 9.501 6.549 -25.521 1.00 95.94 104 SER A C 1
ATOM 805 O O . SER A 1 104 ? 8.523 6.833 -24.835 1.00 95.94 104 SER A O 1
ATOM 807 N N . GLU A 1 105 ? 9.988 5.307 -25.578 1.00 96.69 105 GLU A N 1
ATOM 808 C CA . GLU A 1 105 ? 9.469 4.191 -24.779 1.00 96.69 105 GLU A CA 1
ATOM 809 C C . GLU A 1 105 ? 9.748 4.410 -23.290 1.00 96.69 105 GLU A C 1
ATOM 811 O O . GLU A 1 105 ? 8.836 4.314 -22.472 1.00 96.69 105 GLU A O 1
ATOM 816 N N . ILE A 1 106 ? 10.982 4.788 -22.946 1.00 96.44 106 ILE A N 1
ATOM 817 C CA . ILE A 1 106 ? 11.384 5.104 -21.571 1.00 96.44 106 ILE A CA 1
ATOM 818 C C . ILE A 1 106 ? 10.553 6.263 -21.015 1.00 96.44 106 ILE A C 1
ATOM 820 O O . ILE A 1 106 ? 10.098 6.183 -19.877 1.00 96.44 106 ILE A O 1
ATOM 824 N N . THR A 1 107 ? 10.310 7.319 -21.798 1.00 96.38 107 THR A N 1
ATOM 825 C CA . THR A 1 107 ? 9.474 8.449 -21.367 1.00 96.38 107 THR A CA 1
ATOM 826 C C . THR A 1 107 ? 8.055 8.000 -21.023 1.00 96.38 107 THR A C 1
ATOM 828 O O . THR A 1 107 ? 7.569 8.334 -19.948 1.00 96.38 107 THR A O 1
ATOM 831 N N . LYS A 1 108 ? 7.420 7.177 -21.867 1.00 96.06 108 LYS A N 1
ATOM 832 C CA . LYS A 1 108 ? 6.072 6.647 -21.592 1.00 96.06 108 LYS A CA 1
ATOM 833 C C . LYS A 1 108 ? 6.036 5.775 -20.338 1.00 96.06 108 LYS A C 1
ATOM 835 O O . LYS A 1 108 ? 5.109 5.881 -19.539 1.00 96.06 108 LYS A O 1
ATOM 840 N N . LEU A 1 109 ? 7.046 4.921 -20.155 1.00 94.19 109 LEU A N 1
ATOM 841 C CA . LEU A 1 109 ? 7.157 4.085 -18.959 1.00 94.19 109 LEU A CA 1
ATOM 842 C C . LEU A 1 109 ? 7.322 4.945 -17.702 1.00 94.19 109 LEU A C 1
ATOM 844 O O . LEU A 1 109 ? 6.607 4.731 -16.727 1.00 94.19 109 LEU A O 1
ATOM 848 N N . LYS A 1 110 ? 8.185 5.964 -17.748 1.00 94.62 110 LYS A N 1
ATOM 849 C CA . LYS A 1 110 ? 8.380 6.920 -16.652 1.00 94.62 110 LYS A CA 1
ATOM 850 C C . LYS A 1 110 ? 7.083 7.634 -16.282 1.00 94.62 110 LYS A C 1
ATOM 852 O O . LYS A 1 110 ? 6.728 7.648 -15.112 1.00 94.62 110 LYS A O 1
ATOM 857 N N . GLU A 1 111 ? 6.357 8.163 -17.264 1.00 93.81 111 GLU A N 1
ATOM 858 C CA . GLU A 1 111 ? 5.060 8.813 -17.034 1.00 93.81 111 GLU A CA 1
ATOM 859 C C . GLU A 1 111 ? 4.068 7.859 -16.355 1.00 93.81 111 GLU A C 1
ATOM 861 O O . GLU A 1 111 ? 3.424 8.225 -15.372 1.00 93.81 111 GLU A O 1
ATOM 866 N N . SER A 1 112 ? 3.979 6.611 -16.827 1.00 92.75 112 SER A N 1
ATOM 867 C CA . SER A 1 112 ? 3.089 5.617 -16.219 1.00 92.75 112 SER A CA 1
ATOM 868 C C . SER A 1 112 ? 3.476 5.275 -14.774 1.00 92.75 112 SER A C 1
ATOM 870 O O . SER A 1 112 ? 2.600 5.156 -13.918 1.00 92.75 112 SER A O 1
ATOM 872 N N . LEU A 1 113 ? 4.777 5.181 -14.478 1.00 92.56 113 LEU A N 1
ATOM 873 C CA . LEU A 1 113 ? 5.284 4.925 -13.130 1.00 92.56 113 LEU A CA 1
ATOM 874 C C . LEU A 1 113 ? 5.038 6.113 -12.198 1.00 92.56 113 LEU A C 1
ATOM 876 O O . LEU A 1 113 ? 4.609 5.909 -11.068 1.00 92.56 113 LEU A O 1
ATOM 880 N N . GLU A 1 114 ? 5.231 7.346 -12.668 1.00 92.06 114 GLU A N 1
ATOM 881 C CA . GLU A 1 114 ? 4.948 8.555 -11.887 1.00 92.06 114 GLU A CA 1
ATOM 882 C C . GLU A 1 114 ? 3.463 8.655 -11.521 1.00 92.06 114 GLU A C 1
ATOM 884 O O . GLU A 1 114 ? 3.125 8.912 -10.365 1.00 92.06 114 GLU A O 1
ATOM 889 N N . ILE A 1 115 ? 2.565 8.386 -12.475 1.00 93.44 115 ILE A N 1
ATOM 890 C CA . ILE A 1 115 ? 1.118 8.353 -12.220 1.00 93.44 115 ILE A CA 1
ATOM 891 C C . ILE A 1 115 ? 0.779 7.278 -11.181 1.00 93.44 115 ILE A C 1
ATOM 893 O O . ILE A 1 115 ? 0.031 7.545 -10.236 1.00 93.44 115 ILE A O 1
ATOM 897 N N . ASN A 1 116 ? 1.342 6.076 -11.329 1.00 92.75 116 ASN A N 1
ATOM 898 C CA . ASN A 1 116 ? 1.125 4.979 -10.387 1.00 92.75 116 ASN A CA 1
ATOM 899 C C . ASN A 1 116 ? 1.650 5.320 -8.989 1.00 92.75 116 ASN A C 1
ATOM 901 O O . ASN A 1 116 ? 0.952 5.085 -8.002 1.00 92.75 116 ASN A O 1
ATOM 905 N N . TRP A 1 117 ? 2.833 5.924 -8.898 1.00 93.19 117 TRP A N 1
ATOM 906 C CA . TRP A 1 117 ? 3.434 6.347 -7.639 1.00 93.19 117 TRP A CA 1
ATOM 907 C C . TRP A 1 117 ? 2.559 7.378 -6.918 1.00 93.19 117 TRP A C 1
ATOM 909 O O . TRP A 1 117 ? 2.224 7.188 -5.749 1.00 93.19 117 TRP A O 1
ATOM 919 N N . VAL A 1 118 ? 2.090 8.413 -7.627 1.00 94.06 118 VAL A N 1
ATOM 920 C CA . VAL A 1 118 ? 1.169 9.415 -7.064 1.00 94.06 118 VAL A CA 1
ATOM 921 C C . VAL A 1 118 ? -0.134 8.758 -6.598 1.00 94.06 118 VAL A C 1
ATOM 923 O O . VAL A 1 118 ? -0.646 9.070 -5.522 1.00 94.06 118 VAL A O 1
ATOM 926 N N . ALA A 1 119 ? -0.683 7.820 -7.374 1.00 93.44 119 ALA A N 1
ATOM 927 C CA . ALA A 1 119 ? -1.899 7.105 -6.997 1.00 93.44 119 ALA A CA 1
ATOM 928 C C . ALA A 1 119 ? -1.709 6.247 -5.732 1.00 93.44 119 ALA A C 1
ATOM 930 O O . ALA A 1 119 ? -2.594 6.223 -4.870 1.00 93.44 119 ALA A O 1
ATOM 931 N N . LEU A 1 120 ? -0.574 5.555 -5.600 1.00 94.12 120 LEU A N 1
ATOM 932 C CA . LEU A 1 120 ? -0.236 4.763 -4.415 1.00 94.12 120 LEU A CA 1
ATOM 933 C C . LEU A 1 120 ? -0.007 5.650 -3.185 1.00 94.12 120 LEU A C 1
ATOM 935 O O . LEU A 1 120 ? -0.533 5.339 -2.114 1.00 94.12 120 LEU A O 1
ATOM 939 N N . ASP A 1 121 ? 0.686 6.780 -3.327 1.00 92.81 121 ASP A N 1
ATOM 940 C CA . ASP A 1 121 ? 0.896 7.713 -2.215 1.00 92.81 121 ASP A CA 1
ATOM 941 C C . ASP A 1 121 ? -0.419 8.357 -1.744 1.00 92.81 121 ASP A C 1
ATOM 943 O O . ASP A 1 121 ? -0.692 8.434 -0.543 1.00 92.81 121 ASP A O 1
ATOM 947 N N . ASN A 1 122 ? -1.314 8.710 -2.670 1.00 95.06 122 ASN A N 1
ATOM 948 C CA . ASN A 1 122 ? -2.659 9.183 -2.334 1.00 95.06 122 ASN A CA 1
ATOM 949 C C . ASN A 1 122 ? -3.465 8.132 -1.550 1.00 95.06 122 ASN A C 1
ATOM 951 O O . ASN A 1 122 ? -4.131 8.460 -0.567 1.00 95.06 122 ASN A O 1
ATOM 955 N N . LYS A 1 123 ? -3.382 6.851 -1.933 1.00 94.94 123 LYS A N 1
ATOM 956 C CA . LYS A 1 123 ? -4.017 5.757 -1.175 1.00 94.94 123 LYS A CA 1
ATOM 957 C C . LYS A 1 123 ? -3.398 5.604 0.216 1.00 94.94 123 LYS A C 1
ATOM 959 O O . LYS A 1 123 ? -4.131 5.488 1.197 1.00 94.94 123 LYS A O 1
ATOM 964 N N . ARG A 1 124 ? -2.067 5.658 0.318 1.00 93.25 124 ARG A N 1
ATOM 965 C CA . ARG A 1 124 ? -1.334 5.583 1.592 1.00 93.25 124 ARG A CA 1
ATOM 966 C C . ARG A 1 124 ? -1.741 6.710 2.538 1.00 93.25 124 ARG A C 1
ATOM 968 O O . ARG A 1 124 ? -2.044 6.464 3.703 1.00 93.25 124 ARG A O 1
ATOM 975 N N . THR A 1 125 ? -1.773 7.946 2.050 1.00 94.69 125 THR A N 1
ATOM 976 C CA . THR A 1 125 ? -2.166 9.111 2.856 1.00 94.69 125 THR A CA 1
ATOM 977 C C . THR A 1 125 ? -3.635 9.049 3.272 1.00 94.69 125 THR A C 1
ATOM 979 O O . THR A 1 125 ? -3.952 9.401 4.409 1.00 94.69 125 THR A O 1
ATOM 982 N N . ALA A 1 126 ? -4.530 8.547 2.415 1.00 94.38 126 ALA A N 1
ATOM 983 C CA . ALA A 1 126 ? -5.929 8.313 2.767 1.00 94.38 126 ALA A CA 1
ATOM 984 C C . ALA A 1 126 ? -6.081 7.269 3.887 1.00 94.38 126 ALA A C 1
ATOM 986 O O . ALA A 1 126 ? -6.789 7.528 4.859 1.00 94.38 126 ALA A O 1
ATOM 987 N N . LEU A 1 127 ? -5.375 6.135 3.810 1.00 94.50 127 LEU A N 1
ATOM 988 C CA . LEU A 1 127 ? -5.392 5.133 4.881 1.00 94.50 127 LEU A CA 1
ATOM 989 C C . LEU A 1 127 ? -4.829 5.685 6.192 1.00 94.50 127 LEU A C 1
ATOM 991 O O . LEU A 1 127 ? -5.452 5.497 7.231 1.00 94.50 127 LEU A O 1
ATOM 995 N N . LYS A 1 128 ? -3.724 6.442 6.155 1.00 94.38 128 LYS A N 1
ATOM 996 C CA . LYS A 1 128 ? -3.167 7.093 7.356 1.00 94.38 128 LYS A CA 1
ATOM 997 C C . LYS A 1 128 ? -4.166 8.038 8.027 1.00 94.38 128 LYS A C 1
ATOM 999 O O . LYS A 1 128 ? -4.259 8.061 9.253 1.00 94.38 128 LYS A O 1
ATOM 1004 N N . LYS A 1 129 ? -4.945 8.789 7.239 1.00 95.38 129 LYS A N 1
ATOM 1005 C CA . LYS A 1 129 ? -6.011 9.663 7.759 1.00 95.38 129 LYS A CA 1
ATOM 1006 C C . LYS A 1 129 ? -7.131 8.883 8.447 1.00 95.38 129 LYS A C 1
ATOM 1008 O O . LYS A 1 129 ? -7.704 9.400 9.396 1.00 95.38 129 LYS A O 1
ATOM 1013 N N . ILE A 1 130 ? -7.436 7.671 7.981 1.00 94.38 130 ILE A N 1
ATOM 1014 C CA . ILE A 1 130 ? -8.456 6.795 8.579 1.00 94.38 130 ILE A CA 1
ATOM 1015 C C . ILE A 1 130 ? -7.903 6.060 9.808 1.00 94.38 130 ILE A C 1
ATOM 1017 O O . ILE A 1 130 ? -8.623 5.874 10.782 1.00 94.38 130 ILE A O 1
ATOM 1021 N N . LEU A 1 131 ? -6.628 5.672 9.792 1.00 94.81 131 LEU A N 1
ATOM 1022 C CA . LEU A 1 131 ? -5.988 4.944 10.887 1.00 94.81 131 LEU A CA 1
ATOM 1023 C C . LEU A 1 131 ? -5.762 5.828 12.122 1.00 94.81 131 LEU A C 1
ATOM 1025 O O . LEU A 1 131 ? -5.976 5.385 13.243 1.00 94.81 131 LEU A O 1
ATOM 1029 N N . SER A 1 132 ? -5.377 7.095 11.931 1.00 93.81 132 SER A N 1
ATOM 1030 C CA . SER A 1 132 ? -5.113 8.020 13.042 1.00 93.81 132 SER A CA 1
ATOM 1031 C C . SER A 1 132 ? -6.262 8.168 14.056 1.00 93.81 132 SER A C 1
ATOM 1033 O O . SER A 1 132 ? -5.967 8.105 15.248 1.00 93.81 132 SER A O 1
ATOM 1035 N N . PRO A 1 133 ? -7.536 8.370 13.665 1.00 96.44 133 PRO A N 1
ATOM 1036 C CA . PRO A 1 133 ? -8.628 8.428 14.635 1.00 96.44 133 PRO A CA 1
ATOM 1037 C C . PRO A 1 133 ? -8.885 7.081 15.322 1.00 96.44 133 PRO A C 1
ATOM 1039 O O . PRO A 1 133 ? -9.215 7.084 16.498 1.00 96.44 133 PRO A O 1
ATOM 1042 N N . ILE A 1 134 ? -8.680 5.951 14.637 1.00 95.56 134 ILE A N 1
ATOM 1043 C CA . ILE A 1 134 ? -8.853 4.609 15.222 1.00 95.56 134 ILE A CA 1
ATOM 1044 C C . ILE A 1 134 ? -7.813 4.352 16.317 1.00 95.56 134 ILE A C 1
ATOM 1046 O O . ILE A 1 134 ? -8.162 3.814 17.357 1.00 95.56 134 ILE A O 1
ATOM 1050 N N . LEU A 1 135 ? -6.562 4.782 16.116 1.00 95.12 135 LEU A N 1
ATOM 1051 C CA . LEU A 1 135 ? -5.515 4.682 17.142 1.00 95.12 135 LEU A CA 1
ATOM 1052 C C . LEU A 1 135 ? -5.842 5.512 18.390 1.00 95.12 135 LEU A C 1
ATOM 1054 O O . LEU A 1 135 ? -5.583 5.076 19.503 1.00 95.12 135 LEU A O 1
ATOM 1058 N N . LYS A 1 136 ? -6.436 6.698 18.212 1.00 96.00 136 LYS A N 1
ATOM 1059 C CA . LYS A 1 136 ? -6.894 7.518 19.344 1.00 96.00 136 LYS A CA 1
ATOM 1060 C C . LYS A 1 136 ? -8.068 6.868 20.071 1.00 96.00 136 LYS A C 1
ATOM 1062 O O . LYS A 1 136 ? -8.095 6.862 21.291 1.00 96.00 136 LYS A O 1
ATOM 1067 N N . GLU A 1 137 ? -9.022 6.316 19.322 1.00 95.50 137 GLU A N 1
ATOM 1068 C CA . GLU A 1 137 ? -10.172 5.609 19.893 1.00 95.50 137 GLU A CA 1
ATOM 1069 C C . GLU A 1 137 ? -9.731 4.353 20.669 1.00 95.50 137 GLU A C 1
ATOM 1071 O O . GLU A 1 137 ? -10.264 4.077 21.737 1.00 95.50 137 GLU A O 1
A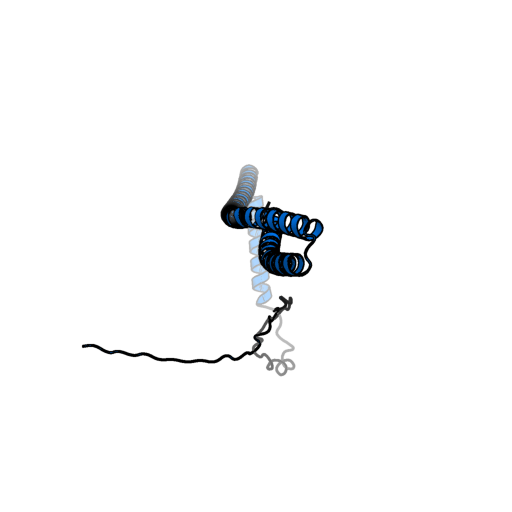TOM 1076 N N . GLU A 1 138 ? -8.734 3.616 20.168 1.00 95.25 138 GLU A N 1
ATOM 1077 C CA . GLU A 1 138 ? -8.104 2.489 20.871 1.00 95.25 138 GLU A CA 1
ATOM 1078 C C . GLU A 1 138 ? -7.475 2.941 22.197 1.00 95.25 138 GLU A C 1
ATOM 1080 O O . GLU A 1 138 ? -7.807 2.379 23.236 1.00 95.25 138 GLU A O 1
ATOM 1085 N N . GLU A 1 139 ? -6.648 3.992 22.179 1.00 96.25 139 GLU A N 1
ATOM 1086 C CA . GLU A 1 139 ? -6.005 4.546 23.381 1.00 96.25 139 GLU A CA 1
ATOM 1087 C C . GLU A 1 139 ? -7.036 5.014 24.425 1.00 96.25 139 GLU A C 1
ATOM 1089 O O . GLU A 1 139 ? -6.911 4.712 25.611 1.00 96.25 139 GLU A O 1
ATOM 1094 N N . GLU A 1 140 ? -8.099 5.702 23.998 1.00 96.94 140 GLU A N 1
AT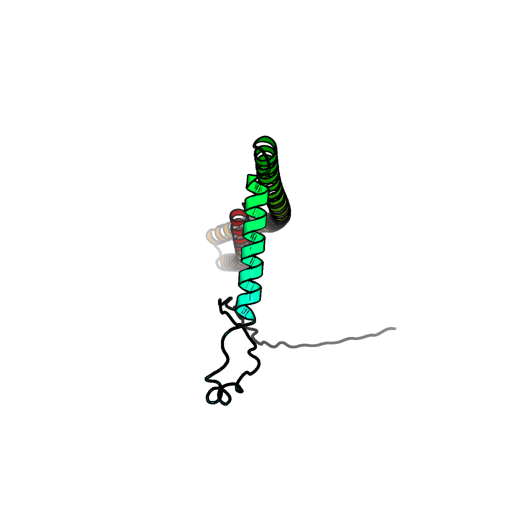OM 1095 C CA . GLU A 1 140 ? -9.188 6.128 24.887 1.00 96.94 140 GLU A CA 1
ATOM 1096 C C . GLU A 1 140 ? -9.917 4.936 25.529 1.00 96.94 140 GLU A C 1
ATOM 1098 O O . GLU A 1 140 ? -10.276 4.985 26.708 1.00 96.94 140 GLU A O 1
ATOM 1103 N N . ILE A 1 141 ? -10.130 3.855 24.772 1.00 96.88 141 ILE A N 1
ATOM 1104 C CA . ILE A 1 141 ? -10.767 2.633 25.273 1.00 96.88 141 ILE A CA 1
ATOM 1105 C C . ILE A 1 141 ? -9.853 1.869 26.232 1.00 96.88 141 ILE A C 1
ATOM 1107 O O . ILE A 1 141 ? -10.348 1.369 27.242 1.00 96.88 141 ILE A O 1
ATOM 1111 N N . GLU A 1 142 ? -8.553 1.789 25.951 1.00 96.19 142 GLU A N 1
ATOM 1112 C CA . GLU A 1 142 ? -7.570 1.159 26.841 1.00 96.19 142 GLU A CA 1
ATOM 1113 C C . GLU A 1 142 ? -7.483 1.892 28.185 1.00 96.19 142 GLU A C 1
ATOM 1115 O O . GLU A 1 142 ? -7.556 1.261 29.238 1.00 96.19 142 GLU A O 1
ATOM 1120 N N . LEU A 1 143 ? -7.440 3.227 28.169 1.00 97.38 143 LEU A N 1
ATOM 1121 C CA . LEU A 1 143 ? -7.447 4.029 29.396 1.00 97.38 143 LEU A CA 1
ATOM 1122 C C . LEU A 1 143 ? -8.724 3.823 30.224 1.00 97.38 143 LEU A C 1
ATOM 1124 O O . LEU A 1 143 ? -8.672 3.774 31.455 1.00 97.38 143 LEU A O 1
ATOM 1128 N N . GLU A 1 144 ? -9.880 3.703 29.567 1.00 96.19 144 GLU A N 1
ATOM 1129 C CA . GLU A 1 144 ? -11.148 3.429 30.247 1.00 96.19 144 GLU A CA 1
ATOM 1130 C C . GLU A 1 144 ? -11.210 1.995 30.800 1.00 96.19 144 GLU A C 1
ATOM 1132 O O . GLU A 1 144 ? -11.749 1.778 31.888 1.00 96.19 144 GLU A O 1
ATOM 1137 N N . GLU A 1 145 ? -10.640 1.017 30.090 1.00 96.31 145 GLU A N 1
ATOM 1138 C CA . GLU A 1 145 ? -10.486 -0.359 30.573 1.00 96.31 145 GLU A CA 1
ATOM 1139 C C . GLU A 1 145 ? -9.628 -0.400 31.845 1.00 96.31 145 GLU A C 1
ATOM 1141 O O . GLU A 1 145 ? -10.077 -0.939 32.861 1.00 96.31 145 GLU A O 1
ATOM 1146 N N . ASP A 1 146 ? -8.458 0.242 31.820 1.00 97.19 146 ASP A N 1
ATOM 1147 C CA . ASP A 1 146 ? -7.533 0.331 32.955 1.00 97.19 146 ASP A CA 1
ATOM 1148 C C . ASP A 1 146 ? -8.183 1.022 34.163 1.00 97.19 146 ASP A C 1
ATOM 1150 O O . ASP A 1 146 ? -8.028 0.587 35.312 1.00 97.19 146 ASP A O 1
ATOM 1154 N N . ARG A 1 147 ? -8.963 2.086 33.918 1.00 97.50 147 ARG A N 1
ATOM 1155 C CA . ARG A 1 147 ? -9.728 2.784 34.960 1.00 97.50 147 ARG A CA 1
ATOM 1156 C C . ARG A 1 147 ? -10.733 1.845 35.626 1.00 97.50 147 ARG A C 1
ATOM 1158 O O . ARG A 1 147 ? -10.773 1.777 36.856 1.00 97.50 147 ARG A O 1
ATOM 1165 N N . LEU A 1 148 ? -11.523 1.112 34.837 1.00 96.69 148 LEU A N 1
ATOM 1166 C CA . LEU A 1 148 ? -12.522 0.167 35.347 1.00 96.69 148 LEU A CA 1
ATOM 1167 C C . LEU A 1 148 ? -11.873 -1.009 36.083 1.00 96.69 148 LEU A C 1
ATOM 1169 O O . LEU A 1 148 ? -12.383 -1.433 37.120 1.00 96.69 148 LEU A O 1
ATOM 1173 N N . GLU A 1 149 ? -10.737 -1.514 35.601 1.00 95.62 149 GLU A N 1
ATOM 1174 C CA . GLU A 1 149 ? -9.992 -2.567 36.292 1.00 95.62 149 GLU A CA 1
ATOM 1175 C C . GLU A 1 149 ? -9.451 -2.074 37.646 1.00 95.62 149 GLU A C 1
ATOM 1177 O O . GLU A 1 149 ? -9.549 -2.775 38.660 1.00 95.62 149 GLU A O 1
ATOM 1182 N N . GLY A 1 150 ? -8.938 -0.842 37.693 1.00 96.44 150 GLY A N 1
ATOM 1183 C CA . GLY A 1 150 ? -8.536 -0.181 38.932 1.00 96.44 150 GLY A CA 1
ATOM 1184 C C . GLY A 1 150 ? -9.694 -0.050 39.925 1.00 96.44 150 GLY A C 1
ATOM 1185 O O . GLY A 1 150 ? -9.553 -0.431 41.091 1.00 96.44 150 GLY A O 1
ATOM 1186 N N . GLU A 1 151 ? -10.852 0.425 39.462 1.00 95.69 151 GLU A N 1
ATOM 1187 C CA . GLU A 1 151 ? -12.069 0.562 40.272 1.00 95.69 151 GLU A CA 1
ATOM 1188 C C . GLU A 1 151 ? -12.568 -0.785 40.802 1.00 95.69 151 GLU A C 1
ATOM 1190 O O . GLU A 1 151 ? -12.908 -0.910 41.981 1.00 95.69 151 GLU A O 1
ATOM 1195 N N . GLU A 1 152 ? -12.560 -1.827 39.975 1.00 95.12 152 GLU A N 1
ATOM 1196 C CA . GLU A 1 152 ? -12.968 -3.172 40.374 1.00 95.12 152 GLU A CA 1
ATOM 1197 C C . GLU A 1 152 ? -12.079 -3.744 41.484 1.00 95.12 152 GLU A C 1
ATOM 1199 O O . GLU A 1 152 ? -12.581 -4.342 42.444 1.00 95.12 152 GLU A O 1
ATOM 1204 N N . ARG A 1 153 ? -10.758 -3.537 41.382 1.00 95.31 153 ARG A N 1
ATOM 1205 C CA . ARG A 1 153 ? -9.781 -4.017 42.371 1.00 95.31 153 ARG A CA 1
ATOM 1206 C C . ARG A 1 153 ? -10.023 -3.402 43.747 1.00 95.31 153 ARG A C 1
ATOM 1208 O O . ARG A 1 153 ? -9.978 -4.129 44.743 1.00 95.31 153 ARG A O 1
ATOM 1215 N N . ILE A 1 154 ? -10.304 -2.098 43.802 1.00 96.31 154 ILE A N 1
ATOM 1216 C CA . ILE A 1 154 ? -10.495 -1.362 45.061 1.00 96.31 154 ILE A CA 1
ATOM 1217 C C . ILE A 1 154 ? -11.920 -1.456 45.619 1.00 96.31 154 ILE A C 1
ATOM 1219 O O . ILE A 1 154 ? -12.115 -1.182 46.801 1.00 96.31 154 ILE A O 1
ATOM 1223 N N . THR A 1 155 ? -12.912 -1.849 44.811 1.00 94.94 155 THR A N 1
ATOM 1224 C CA . THR A 1 155 ? -14.320 -1.887 45.234 1.00 94.94 155 THR A CA 1
ATOM 1225 C C . THR A 1 155 ? -14.571 -3.031 46.225 1.00 94.94 155 THR A C 1
ATOM 1227 O O . THR A 1 155 ? -14.464 -4.207 45.857 1.00 94.94 155 THR A O 1
ATOM 1230 N N . PRO A 1 156 ? -14.941 -2.740 47.486 1.00 93.12 156 PRO A N 1
ATOM 1231 C CA . PRO A 1 156 ? -15.097 -3.769 48.512 1.00 93.12 156 PRO A CA 1
ATOM 1232 C C . PRO A 1 156 ? -16.412 -4.548 48.378 1.00 93.12 156 PRO A C 1
ATOM 1234 O O . PRO A 1 156 ? -16.465 -5.722 48.744 1.00 93.12 156 PRO A O 1
ATOM 1237 N N . LEU A 1 157 ? -17.474 -3.925 47.850 1.00 96.94 157 LEU A N 1
ATOM 1238 C CA . LEU A 1 157 ? -18.792 -4.550 47.735 1.00 96.94 157 LEU A CA 1
ATOM 1239 C C . LEU A 1 157 ? -18.858 -5.502 46.524 1.00 96.94 157 LEU A C 1
ATOM 1241 O O . LEU A 1 157 ? -18.646 -5.062 45.392 1.00 96.94 157 LEU A O 1
ATOM 1245 N N . PRO A 1 158 ? -19.235 -6.783 46.711 1.00 94.69 158 PRO A N 1
ATOM 1246 C CA . PRO A 1 158 ? -19.306 -7.752 45.614 1.00 94.69 158 PRO A CA 1
ATOM 1247 C C . PRO A 1 158 ? -20.290 -7.381 44.494 1.00 94.69 158 PRO A C 1
ATOM 1249 O O . PRO A 1 158 ? -19.994 -7.579 43.317 1.00 94.69 158 PRO A O 1
ATOM 1252 N N . GLU A 1 159 ? -21.453 -6.822 44.837 1.00 96.00 159 GLU A N 1
ATOM 1253 C CA . GLU A 1 159 ? -22.466 -6.433 43.844 1.00 96.00 159 GLU A CA 1
ATOM 1254 C C . GLU A 1 159 ? -22.006 -5.260 42.970 1.00 96.00 159 GLU A C 1
ATOM 1256 O O . GLU A 1 159 ? -22.260 -5.241 41.765 1.00 96.00 159 GLU A O 1
ATOM 1261 N N . GLU A 1 160 ? -21.298 -4.294 43.555 1.00 94.94 160 GLU A N 1
ATOM 1262 C CA . GLU A 1 160 ? -20.724 -3.159 42.827 1.00 94.94 160 GLU A CA 1
ATOM 1263 C C . GLU A 1 160 ? -19.556 -3.610 41.952 1.00 94.94 160 GLU A C 1
ATOM 1265 O O . GLU A 1 160 ? -19.534 -3.299 40.762 1.00 94.94 160 GLU A O 1
ATOM 1270 N N . ARG A 1 161 ? -18.669 -4.460 42.486 1.00 97.00 161 ARG A N 1
ATOM 1271 C CA . ARG A 1 161 ? -17.585 -5.094 41.725 1.00 97.00 161 ARG A CA 1
ATOM 1272 C C . ARG A 1 161 ? -18.111 -5.819 40.486 1.00 97.00 161 ARG A C 1
ATOM 1274 O O . ARG A 1 161 ? -17.610 -5.611 39.390 1.00 97.00 161 ARG A O 1
ATOM 1281 N N . LYS A 1 162 ? -19.188 -6.599 40.626 1.00 96.19 162 LYS A N 1
ATOM 1282 C CA . LYS A 1 162 ? -19.825 -7.315 39.508 1.00 96.19 162 LYS A CA 1
ATOM 1283 C C . LYS A 1 162 ? -20.437 -6.376 38.461 1.00 96.19 162 LYS A C 1
ATOM 1285 O O . LYS A 1 162 ? -20.535 -6.741 37.288 1.00 96.19 162 LYS A O 1
ATOM 1290 N N . ARG A 1 163 ? -20.899 -5.183 38.857 1.00 96.44 163 ARG A N 1
ATOM 1291 C CA . ARG A 1 163 ? -21.389 -4.159 37.914 1.00 96.44 163 ARG A CA 1
ATOM 1292 C C . ARG A 1 163 ? -20.238 -3.539 37.126 1.00 96.44 163 ARG A C 1
ATOM 1294 O O . ARG A 1 163 ? -20.372 -3.435 35.908 1.00 96.44 163 ARG A O 1
ATOM 1301 N N . ILE A 1 164 ? -19.143 -3.193 37.802 1.00 96.69 164 ILE A N 1
ATOM 1302 C CA . ILE A 1 164 ? -17.924 -2.650 37.183 1.00 96.69 164 ILE A CA 1
ATOM 1303 C C . ILE A 1 164 ? -17.326 -3.681 36.227 1.00 96.69 164 ILE A C 1
ATOM 1305 O O . ILE A 1 164 ? -17.077 -3.366 35.069 1.00 96.69 164 ILE A O 1
ATOM 1309 N N . GLU A 1 165 ? -17.234 -4.943 36.647 1.00 96.19 165 GLU A N 1
ATOM 1310 C CA . GLU A 1 165 ? -16.755 -6.022 35.790 1.00 96.19 165 GLU A CA 1
ATOM 1311 C C . GLU A 1 165 ? -17.592 -6.108 34.502 1.00 96.19 165 GLU A C 1
ATOM 1313 O O . GLU A 1 165 ? -17.054 -6.049 33.401 1.00 96.19 165 GLU A O 1
ATOM 1318 N N . LYS A 1 166 ? -18.929 -6.133 34.590 1.00 97.06 166 LYS A N 1
ATOM 1319 C CA . LYS A 1 166 ? -19.788 -6.117 33.388 1.00 97.06 166 LYS A CA 1
ATOM 1320 C C . LYS A 1 166 ? -19.546 -4.909 32.478 1.00 97.06 166 LYS A C 1
ATOM 1322 O O . LYS A 1 166 ? -19.766 -5.021 31.273 1.00 97.06 166 LYS A O 1
ATOM 1327 N N . GLN A 1 167 ? -19.173 -3.755 33.028 1.00 96.50 167 GLN A N 1
ATOM 1328 C CA . GLN A 1 167 ? -18.790 -2.591 32.229 1.00 96.50 167 GLN A CA 1
ATOM 1329 C C . GLN A 1 167 ? -17.432 -2.818 31.557 1.00 96.50 167 GLN A C 1
ATOM 1331 O O . GLN A 1 167 ? -17.352 -2.633 30.345 1.00 96.50 167 GLN A O 1
ATOM 1336 N N . ARG A 1 168 ? -16.429 -3.322 32.288 1.00 97.56 168 ARG A N 1
ATOM 1337 C CA . ARG A 1 168 ? -15.106 -3.696 31.758 1.00 97.56 168 ARG A CA 1
ATOM 1338 C C . ARG A 1 168 ? -15.230 -4.662 30.578 1.00 97.56 168 ARG A C 1
ATOM 1340 O O . ARG A 1 168 ? -14.691 -4.394 29.513 1.00 97.56 168 ARG A O 1
ATOM 1347 N N . TRP A 1 169 ? -16.037 -5.718 30.709 1.00 97.38 169 TRP A N 1
ATOM 1348 C CA . TRP A 1 169 ? -16.296 -6.674 29.621 1.00 97.38 169 TRP A CA 1
ATOM 1349 C C . TRP A 1 169 ? -16.892 -6.003 28.368 1.00 97.38 169 TRP A C 1
ATOM 1351 O O . TRP A 1 169 ? -16.488 -6.308 27.250 1.00 97.38 169 TRP A O 1
ATOM 1361 N N . LYS A 1 170 ? -17.809 -5.037 28.527 1.00 96.94 170 LYS A N 1
ATOM 1362 C CA . LYS A 1 170 ? -18.356 -4.280 27.384 1.00 96.94 170 LYS A CA 1
ATOM 1363 C C . LYS A 1 170 ? -17.310 -3.392 26.710 1.00 96.94 170 LYS A C 1
ATOM 1365 O O . LYS A 1 170 ? -17.394 -3.182 25.503 1.00 96.94 170 LYS A O 1
ATOM 1370 N N . ILE A 1 171 ? -16.382 -2.824 27.478 1.00 96.75 171 ILE A N 1
ATOM 1371 C CA . ILE A 1 171 ? -15.269 -2.027 26.948 1.00 96.75 171 ILE A CA 1
ATOM 1372 C C . ILE A 1 171 ? -14.284 -2.935 26.199 1.00 96.75 171 ILE A C 1
ATOM 1374 O O . ILE A 1 171 ? -13.933 -2.620 25.066 1.00 96.75 171 ILE A O 1
ATOM 1378 N N . GLN A 1 172 ? -13.970 -4.115 26.738 1.00 95.62 172 GLN A N 1
ATOM 1379 C CA . GLN A 1 172 ? -13.149 -5.131 26.067 1.00 95.62 172 GLN A CA 1
ATOM 1380 C C . GLN A 1 172 ? -13.742 -5.597 24.731 1.00 95.62 172 GLN A C 1
ATOM 1382 O O . GLN A 1 172 ? -13.025 -5.717 23.736 1.00 95.62 172 GLN A O 1
ATOM 1387 N N . ASP A 1 173 ? -15.057 -5.816 24.668 1.00 97.06 173 ASP A N 1
ATOM 1388 C CA . ASP A 1 173 ? -15.721 -6.171 23.409 1.00 97.06 173 ASP A CA 1
ATOM 1389 C C . ASP A 1 173 ? -15.602 -5.048 22.366 1.00 97.06 173 ASP A C 1
ATOM 1391 O O . ASP A 1 173 ? -15.368 -5.318 21.185 1.00 97.06 173 ASP A O 1
ATOM 1395 N N . LYS A 1 174 ? -15.712 -3.780 22.787 1.00 95.94 174 LYS A N 1
ATOM 1396 C CA . LYS A 1 174 ? -15.494 -2.630 21.894 1.00 95.94 174 LYS A CA 1
ATOM 1397 C C . LYS A 1 174 ? -14.043 -2.546 21.426 1.00 95.94 174 LYS A C 1
ATOM 1399 O O . LYS A 1 174 ? -13.827 -2.377 20.227 1.00 95.94 174 LYS A O 1
ATOM 1404 N N . ARG A 1 175 ? -13.077 -2.715 22.336 1.00 95.75 175 ARG A N 1
ATOM 1405 C CA . ARG A 1 175 ? -11.640 -2.730 22.026 1.00 95.75 175 ARG A CA 1
ATOM 1406 C C . ARG A 1 175 ? -11.333 -3.734 20.923 1.00 95.75 175 ARG A C 1
ATOM 1408 O O . ARG A 1 175 ? -10.769 -3.366 19.901 1.00 95.75 175 ARG A O 1
ATOM 1415 N N . ARG A 1 176 ? -11.834 -4.965 21.057 1.00 96.19 176 ARG A N 1
ATOM 1416 C CA . ARG A 1 176 ? -11.644 -6.025 20.055 1.00 96.19 176 ARG A CA 1
ATOM 1417 C C . ARG A 1 176 ? -12.138 -5.625 18.661 1.00 96.19 176 ARG A C 1
ATOM 1419 O O . ARG A 1 176 ? -11.489 -5.924 17.661 1.00 96.19 176 ARG A O 1
ATOM 1426 N N . VAL A 1 177 ? -13.291 -4.958 18.572 1.00 96.12 177 VAL A N 1
ATOM 1427 C CA . VAL A 1 177 ? -13.839 -4.491 17.286 1.00 96.12 177 VAL A CA 1
ATOM 1428 C C . VAL A 1 177 ? -12.953 -3.408 16.665 1.00 96.12 177 VAL A C 1
ATOM 1430 O O . VAL A 1 177 ? -12.790 -3.375 15.444 1.00 96.12 177 VAL A O 1
ATOM 1433 N N . ILE A 1 178 ? -12.385 -2.520 17.480 1.00 95.69 178 ILE A N 1
ATOM 1434 C CA . ILE A 1 178 ? -11.460 -1.476 17.025 1.00 95.69 178 ILE A CA 1
ATOM 1435 C C . ILE A 1 178 ? -10.135 -2.081 16.569 1.00 95.69 178 ILE A C 1
ATOM 1437 O O . ILE A 1 178 ? -9.698 -1.787 15.459 1.00 95.69 178 ILE A O 1
ATOM 1441 N N . GLU A 1 179 ? -9.545 -2.977 17.357 1.00 95.62 179 GLU A N 1
ATOM 1442 C CA . GLU A 1 179 ? -8.309 -3.688 17.012 1.00 95.62 179 GLU A CA 1
ATOM 1443 C C . GLU A 1 179 ? -8.450 -4.441 15.688 1.00 95.62 179 GLU A C 1
ATOM 1445 O O . GLU A 1 179 ? -7.592 -4.344 14.813 1.00 95.62 179 GLU A O 1
ATOM 1450 N N . GLN A 1 180 ? -9.584 -5.112 15.468 1.00 96.06 180 GLN A N 1
ATOM 1451 C CA . GLN A 1 180 ? -9.843 -5.790 14.200 1.00 96.06 180 GLN A CA 1
ATOM 1452 C C . GLN A 1 180 ? -9.864 -4.814 13.010 1.00 96.06 180 GLN A C 1
ATOM 1454 O O . GLN A 1 180 ? -9.340 -5.124 11.935 1.00 96.06 180 GLN A O 1
ATOM 1459 N N . LYS A 1 181 ? -10.453 -3.623 13.180 1.00 94.62 181 LYS A N 1
ATOM 1460 C CA . LYS A 1 181 ? -10.435 -2.574 12.147 1.00 94.62 181 LYS A CA 1
ATOM 1461 C C . LYS A 1 181 ? -9.022 -2.039 11.922 1.00 94.62 181 LYS A C 1
ATOM 1463 O O . LYS A 1 181 ? -8.627 -1.874 10.768 1.00 94.62 181 LYS A O 1
ATOM 1468 N N . LYS A 1 182 ? -8.275 -1.788 13.000 1.00 96.25 182 LYS A N 1
ATOM 1469 C CA . LYS A 1 182 ? -6.879 -1.341 12.968 1.00 96.25 182 LYS A CA 1
ATOM 1470 C C . LYS A 1 182 ? -6.015 -2.325 12.188 1.00 96.25 182 LYS A C 1
ATOM 1472 O O . LYS A 1 182 ? -5.425 -1.922 11.191 1.00 96.25 182 LYS A O 1
ATOM 1477 N N . TRP A 1 183 ? -6.039 -3.609 12.540 1.00 96.38 183 TRP A N 1
ATOM 1478 C CA . TRP A 1 183 ? -5.260 -4.640 11.849 1.00 96.38 183 TRP A CA 1
ATOM 1479 C C . TRP A 1 183 ? -5.593 -4.731 10.362 1.00 96.38 183 TRP A C 1
ATOM 1481 O O . TRP A 1 183 ? -4.688 -4.787 9.534 1.00 96.38 183 TRP A O 1
ATOM 1491 N N . SER A 1 184 ? -6.876 -4.666 9.991 1.00 95.75 184 SER A N 1
ATOM 1492 C CA . SER A 1 184 ? -7.265 -4.672 8.575 1.00 95.75 184 SER A CA 1
ATOM 1493 C C . SER A 1 184 ? -6.703 -3.470 7.801 1.00 95.75 184 SER A C 1
ATOM 1495 O O . SER A 1 184 ? -6.360 -3.586 6.623 1.00 95.75 184 SER A O 1
ATOM 1497 N N . LEU A 1 185 ? -6.606 -2.301 8.437 1.00 94.62 185 LEU A N 1
ATOM 1498 C CA . LEU A 1 185 ? -6.031 -1.104 7.821 1.00 94.62 185 LEU A CA 1
ATOM 1499 C C . LEU A 1 185 ? -4.503 -1.145 7.779 1.00 94.62 185 LEU A C 1
ATOM 1501 O O . LEU A 1 185 ? -3.925 -0.735 6.773 1.00 94.62 185 LEU A O 1
ATOM 1505 N N . GLU A 1 186 ? -3.862 -1.658 8.827 1.00 93.38 186 GLU A N 1
ATOM 1506 C CA . GLU A 1 186 ? -2.413 -1.859 8.893 1.00 93.38 186 GLU A CA 1
ATOM 1507 C C . GLU A 1 186 ? -1.943 -2.862 7.837 1.00 93.38 186 GLU A C 1
ATOM 1509 O O . GLU A 1 186 ? -0.989 -2.583 7.117 1.00 93.38 186 GLU A O 1
ATOM 1514 N N . GLU A 1 187 ? -2.664 -3.969 7.645 1.00 95.31 187 GLU A N 1
ATOM 1515 C CA . GLU A 1 187 ? -2.378 -4.947 6.588 1.00 95.31 187 GLU A CA 1
ATOM 1516 C C . GLU A 1 187 ? -2.485 -4.313 5.193 1.00 95.31 187 GLU A C 1
ATOM 1518 O O . GLU A 1 187 ? -1.608 -4.476 4.341 1.00 95.31 187 GLU A O 1
ATOM 1523 N N . ARG A 1 188 ? -3.532 -3.513 4.952 1.00 93.75 188 ARG A N 1
ATOM 1524 C CA . ARG A 1 188 ? -3.679 -2.762 3.694 1.00 93.75 188 ARG A CA 1
ATOM 1525 C C . ARG A 1 188 ? -2.554 -1.750 3.494 1.00 93.75 188 ARG A C 1
ATOM 1527 O O . ARG A 1 188 ? -2.107 -1.572 2.362 1.00 93.75 188 ARG A O 1
ATOM 1534 N N . MET A 1 189 ? -2.109 -1.085 4.559 1.00 93.75 189 MET A N 1
ATOM 1535 C CA . MET A 1 189 ? -0.962 -0.181 4.507 1.00 93.75 189 MET A CA 1
ATOM 1536 C C . MET A 1 189 ? 0.331 -0.927 4.183 1.00 93.75 189 MET A C 1
ATOM 1538 O O . MET A 1 189 ? 1.035 -0.497 3.275 1.00 93.75 189 MET A O 1
ATOM 1542 N N . ALA A 1 190 ? 0.606 -2.053 4.843 1.00 93.44 190 ALA A N 1
ATOM 1543 C CA . ALA A 1 190 ? 1.789 -2.871 4.586 1.00 93.44 190 ALA A CA 1
ATOM 1544 C C . ALA A 1 190 ? 1.826 -3.365 3.130 1.00 93.44 190 ALA A C 1
ATOM 1546 O O . ALA A 1 190 ? 2.847 -3.257 2.453 1.00 93.44 190 ALA A O 1
ATOM 1547 N N . ASN A 1 191 ? 0.683 -3.813 2.600 1.00 94.06 191 ASN A N 1
ATOM 1548 C CA . ASN A 1 191 ? 0.564 -4.207 1.196 1.00 94.06 191 ASN A CA 1
ATOM 1549 C C . ASN A 1 191 ? 0.840 -3.040 0.233 1.00 94.06 191 ASN A C 1
ATOM 1551 O O . ASN A 1 191 ? 1.504 -3.222 -0.785 1.00 94.06 191 ASN A O 1
ATOM 1555 N N . LEU A 1 192 ? 0.363 -1.830 0.546 1.00 92.62 192 LEU A N 1
ATOM 1556 C CA . LEU A 1 192 ? 0.673 -0.639 -0.251 1.00 92.62 192 LEU A CA 1
ATOM 1557 C C . LEU A 1 192 ? 2.143 -0.231 -0.152 1.00 92.62 192 LEU A C 1
ATOM 1559 O O . LEU A 1 192 ? 2.702 0.217 -1.146 1.00 92.62 192 LEU A O 1
ATOM 1563 N N . GLU A 1 193 ? 2.770 -0.370 1.012 1.00 90.75 193 GLU A N 1
ATOM 1564 C CA . GLU A 1 193 ? 4.194 -0.075 1.189 1.00 90.75 193 GLU A CA 1
ATOM 1565 C C . GLU A 1 193 ? 5.065 -1.041 0.384 1.00 90.75 193 GLU A C 1
ATOM 1567 O O . GLU A 1 193 ? 5.990 -0.594 -0.292 1.00 90.75 193 GLU A O 1
ATOM 1572 N N . ASN A 1 194 ? 4.705 -2.326 0.346 1.00 92.00 194 ASN A N 1
ATOM 1573 C CA . ASN A 1 194 ? 5.351 -3.301 -0.532 1.00 92.00 194 ASN A CA 1
ATOM 1574 C C . ASN A 1 194 ? 5.204 -2.909 -2.010 1.00 92.00 194 ASN A C 1
ATOM 1576 O O . ASN A 1 194 ? 6.201 -2.847 -2.723 1.00 92.00 194 ASN A O 1
ATOM 1580 N N . LEU A 1 195 ? 3.996 -2.537 -2.448 1.00 90.50 195 LEU A N 1
ATOM 1581 C CA . LEU A 1 195 ? 3.761 -2.069 -3.820 1.00 90.50 195 LEU A CA 1
ATOM 1582 C C . LEU A 1 195 ? 4.564 -0.805 -4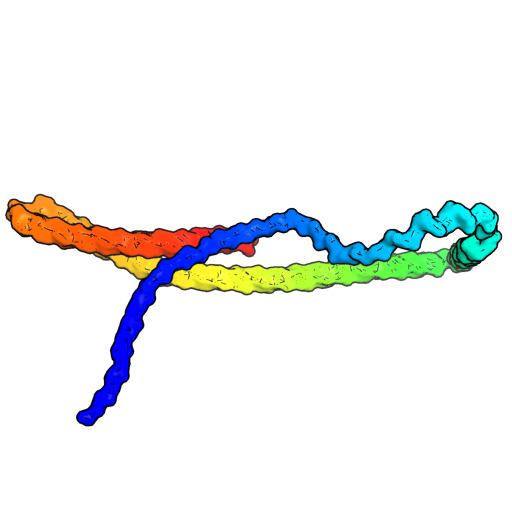.155 1.00 90.50 195 LEU A C 1
ATOM 1584 O O . LEU A 1 195 ? 5.075 -0.682 -5.264 1.00 90.50 195 LEU A O 1
ATOM 1588 N N . ILE A 1 196 ? 4.684 0.146 -3.226 1.00 89.50 196 ILE A N 1
ATOM 1589 C CA . ILE A 1 196 ? 5.494 1.355 -3.432 1.00 89.50 196 ILE A CA 1
ATOM 1590 C C . ILE A 1 196 ? 6.972 0.982 -3.574 1.00 89.50 196 ILE A C 1
ATOM 1592 O O . ILE A 1 196 ? 7.625 1.479 -4.488 1.00 89.50 196 ILE A O 1
ATOM 1596 N N . ASN A 1 197 ? 7.482 0.089 -2.724 1.00 86.75 197 ASN A N 1
ATOM 1597 C CA . ASN A 1 197 ? 8.872 -0.365 -2.775 1.00 86.75 197 ASN A CA 1
ATOM 1598 C C . ASN A 1 197 ? 9.190 -1.146 -4.058 1.00 86.75 197 ASN A C 1
ATOM 1600 O O . ASN A 1 197 ? 10.291 -1.025 -4.574 1.00 86.75 197 ASN A O 1
ATOM 1604 N N . GLU A 1 198 ? 8.242 -1.912 -4.599 1.00 85.38 198 GLU A N 1
ATOM 1605 C CA . GLU A 1 198 ? 8.400 -2.601 -5.889 1.00 85.38 198 GLU A CA 1
ATOM 1606 C C . GLU A 1 198 ? 8.385 -1.641 -7.092 1.00 85.38 198 GLU A C 1
ATOM 1608 O O . GLU A 1 198 ? 8.934 -1.960 -8.145 1.00 85.38 198 GLU A O 1
ATOM 1613 N N . ASN A 1 199 ? 7.746 -0.474 -6.951 1.00 73.31 199 ASN A N 1
ATOM 1614 C CA . ASN A 1 199 ? 7.651 0.555 -7.994 1.00 73.31 199 ASN A CA 1
ATOM 1615 C C . ASN A 1 199 ? 8.718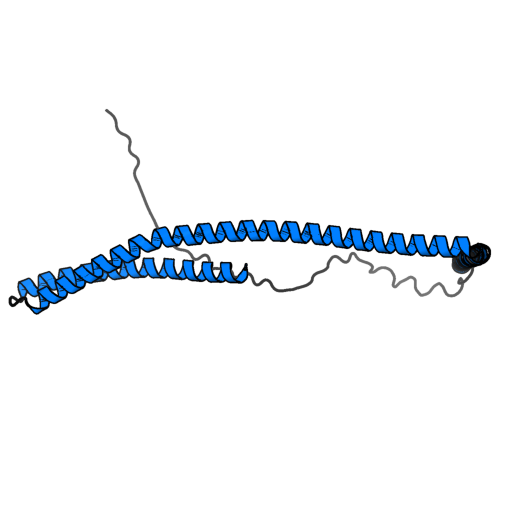 1.664 -7.871 1.00 73.31 199 ASN A C 1
ATOM 1617 O O . ASN A 1 199 ? 8.683 2.608 -8.664 1.00 73.31 199 ASN A O 1
ATOM 1621 N N . THR A 1 200 ? 9.626 1.577 -6.891 1.00 63.34 200 THR A N 1
ATOM 1622 C CA . THR A 1 200 ? 10.719 2.541 -6.650 1.00 63.34 200 THR A CA 1
ATOM 1623 C C . THR A 1 200 ? 12.059 1.932 -7.043 1.00 63.34 200 THR A C 1
ATOM 1625 O O . THR A 1 200 ? 12.850 2.644 -7.703 1.00 63.34 200 THR A O 1
#

Radius of gyration: 41.36 Å; chains: 1; bounding box: 94×54×116 Å